Protein AF-A0AAE0XX92-F1 (afdb_monomer_lite)

pLDDT: mean 75.32, std 7.19, range [45.72, 86.56]

Foldseek 3Di:
DDEDEDEDEAEEEDEDDEAEYEYEYEYEEEYEYDYEEYEYEYEYEYEYEYDYEEYEYEYEYEYEYEYDYEEYEYEYEYEYEYEYDYEEYEYEYEYEEEYEYDYEEYEYEYEYEEEYEYDYEEYEYEYEYEYEYEYDYEEYEYEYEYEYEYEYAYEEYEYEYEYAEEYEYNYNYYDYDYDYNYDYYD

Sequence (186 aa):
MSSVRLSLIPYNYILFLMSSVRLSLIPYNYILFLMSSVRLSLIPYDYILFLMSSVRLSLIPYNYILFLMSSVRLSLIPYNYILFLMSSVRLSLIPYNYILFLMSSVRLSLIPYDYILFLMSSVRLSLIPYDYILFLMSSVRLSLIPYNYILFLMSSVRLSLIPYDYILFLMSSVRLSLIPYDYILF

Organism: NCBI:txid231223

Structure (mmCIF, N/CA/C/O backbone):
data_AF-A0AAE0XX92-F1
#
_entry.id   AF-A0AAE0XX92-F1
#
loop_
_atom_site.group_PDB
_atom_site.id
_atom_site.type_symbol
_atom_site.label_atom_id
_atom_site.label_alt_id
_atom_site.label_comp_id
_atom_site.label_asym_id
_atom_site.label_entity_id
_atom_site.label_seq_id
_atom_site.pdbx_PDB_ins_code
_atom_site.Cartn_x
_atom_site.Cartn_y
_atom_site.Cartn_z
_atom_site.occupancy
_atom_site.B_iso_or_equiv
_atom_site.auth_seq_id
_atom_site.auth_comp_id
_atom_site.auth_asym_id
_atom_site.auth_atom_id
_atom_site.pdbx_PDB_model_num
ATOM 1 N N . MET A 1 1 ? 7.811 -19.742 -24.149 1.00 46.19 1 MET A N 1
ATOM 2 C CA . MET A 1 1 ? 7.851 -18.442 -23.441 1.00 46.19 1 MET A CA 1
ATOM 3 C C . MET A 1 1 ? 9.296 -17.982 -23.372 1.00 46.19 1 MET A C 1
ATOM 5 O O . MET A 1 1 ? 10.079 -18.570 -22.638 1.00 46.19 1 MET A O 1
ATOM 9 N N . SER A 1 2 ? 9.666 -16.991 -24.176 1.00 45.72 2 SER A N 1
ATOM 10 C CA . SER A 1 2 ? 10.978 -16.346 -24.114 1.00 45.72 2 SER A CA 1
ATOM 11 C C . SER A 1 2 ? 11.089 -15.572 -22.799 1.00 45.72 2 SER A C 1
ATOM 13 O O . SER A 1 2 ? 10.443 -14.543 -22.617 1.00 45.72 2 SER A O 1
ATOM 15 N N . SER A 1 3 ? 11.866 -16.082 -21.843 1.00 48.53 3 SER A N 1
ATOM 16 C CA . SER A 1 3 ? 12.174 -15.334 -20.628 1.00 48.53 3 SER A CA 1
ATOM 17 C C . SER A 1 3 ? 13.225 -14.284 -20.958 1.00 48.53 3 SER A C 1
ATOM 19 O O . SER A 1 3 ? 14.407 -14.606 -21.070 1.00 48.53 3 SER A O 1
ATOM 21 N N . VAL A 1 4 ? 12.804 -13.035 -21.109 1.00 56.25 4 VAL A N 1
ATOM 22 C CA . VAL A 1 4 ? 13.744 -11.921 -21.218 1.00 56.25 4 VAL A CA 1
ATOM 23 C C . VAL A 1 4 ? 14.257 -11.598 -19.812 1.00 56.25 4 VAL A C 1
ATOM 25 O O . VAL A 1 4 ? 13.458 -11.443 -18.884 1.00 56.25 4 VAL A O 1
ATOM 28 N N . ARG A 1 5 ? 15.583 -11.553 -19.649 1.00 60.94 5 ARG A N 1
ATOM 29 C CA . ARG A 1 5 ? 16.262 -11.019 -18.461 1.00 60.94 5 ARG A CA 1
ATOM 30 C C . ARG A 1 5 ? 16.875 -9.682 -18.850 1.00 60.94 5 ARG A C 1
ATOM 32 O O . ARG A 1 5 ? 17.672 -9.646 -19.780 1.00 60.94 5 ARG A O 1
ATOM 39 N N . LEU A 1 6 ? 16.507 -8.614 -18.151 1.00 64.19 6 LEU A N 1
ATOM 40 C CA . LEU A 1 6 ? 17.106 -7.292 -18.341 1.00 64.19 6 LEU A CA 1
ATOM 41 C C . LEU A 1 6 ? 17.564 -6.723 -16.998 1.00 64.19 6 LEU A C 1
ATOM 43 O O . LEU A 1 6 ? 16.854 -6.838 -15.993 1.00 64.19 6 LEU A O 1
ATOM 47 N N . SER A 1 7 ? 18.725 -6.075 -17.037 1.00 72.56 7 SER A N 1
ATOM 48 C CA . SER A 1 7 ? 19.264 -5.196 -16.002 1.00 72.56 7 SER A CA 1
ATOM 49 C C . SER A 1 7 ? 19.461 -3.810 -16.612 1.00 72.56 7 SER A C 1
ATOM 51 O O . SER A 1 7 ? 20.258 -3.668 -17.538 1.00 72.56 7 SER A O 1
ATOM 53 N N . LEU A 1 8 ? 18.717 -2.807 -16.142 1.00 67.31 8 LEU A N 1
ATOM 54 C CA . LEU A 1 8 ? 18.755 -1.445 -16.692 1.00 67.31 8 LEU A CA 1
ATOM 55 C C . LEU A 1 8 ? 18.781 -0.402 -15.570 1.00 67.31 8 LEU A C 1
ATOM 57 O O . LEU A 1 8 ? 18.153 -0.594 -14.524 1.00 67.31 8 LEU A O 1
ATOM 61 N N . ILE A 1 9 ? 19.429 0.730 -15.861 1.00 69.44 9 ILE A N 1
ATOM 62 C CA . ILE A 1 9 ? 19.364 1.976 -15.085 1.00 69.44 9 ILE A CA 1
ATOM 63 C C . ILE A 1 9 ? 18.754 3.058 -15.989 1.00 69.44 9 ILE A C 1
ATOM 65 O O . ILE A 1 9 ? 19.462 3.726 -16.742 1.00 69.44 9 ILE A O 1
ATOM 69 N N . PRO A 1 10 ? 17.424 3.162 -16.025 1.00 66.75 10 PRO A N 1
ATOM 70 C CA . PRO A 1 10 ? 16.727 4.100 -16.887 1.00 66.75 10 PRO A CA 1
ATOM 71 C C . PRO A 1 10 ? 16.494 5.443 -16.195 1.00 66.75 10 PRO A C 1
ATOM 73 O O . PRO A 1 10 ? 16.099 5.504 -15.031 1.00 66.75 10 PRO A O 1
ATOM 76 N N . TYR A 1 11 ? 16.690 6.524 -16.946 1.00 61.41 11 TYR A N 1
ATOM 77 C CA . TYR A 1 11 ? 16.633 7.875 -16.391 1.00 61.41 11 TYR A CA 1
ATOM 78 C C . TYR A 1 11 ? 15.239 8.508 -16.447 1.00 61.41 11 TYR A C 1
ATOM 80 O O . TYR A 1 11 ? 14.862 9.171 -15.494 1.00 61.41 11 TYR A O 1
ATOM 88 N N . ASN A 1 12 ? 14.447 8.274 -17.502 1.00 75.8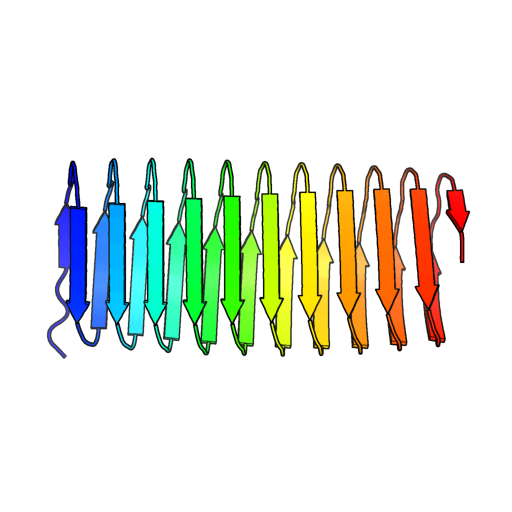1 12 ASN A N 1
ATOM 89 C CA . ASN A 1 12 ? 13.202 9.027 -17.722 1.00 75.81 12 ASN A CA 1
ATOM 90 C C . ASN A 1 12 ? 11.941 8.151 -17.711 1.00 75.81 12 ASN A C 1
ATOM 92 O O . ASN A 1 12 ? 11.374 7.901 -16.656 1.00 75.81 12 ASN A O 1
ATOM 96 N N . TYR A 1 13 ? 11.479 7.693 -18.872 1.00 81.00 13 TYR A N 1
ATOM 97 C CA . TYR A 1 13 ? 10.229 6.944 -18.993 1.00 81.00 13 TYR A CA 1
ATOM 98 C C . TYR A 1 13 ? 10.506 5.572 -19.591 1.00 81.00 13 TYR A C 1
ATOM 100 O O . TYR A 1 13 ? 11.195 5.472 -20.607 1.00 81.00 13 TYR A O 1
ATOM 108 N N . ILE A 1 14 ? 9.940 4.519 -19.001 1.00 80.44 14 ILE A N 1
ATOM 109 C CA . ILE A 1 14 ? 9.884 3.206 -19.648 1.00 80.44 14 ILE A CA 1
ATOM 110 C C . ILE A 1 14 ? 8.468 2.661 -19.649 1.00 80.44 14 ILE A C 1
ATOM 112 O O . ILE A 1 14 ? 7.777 2.663 -18.630 1.00 80.44 14 ILE A O 1
ATOM 116 N N . LEU A 1 15 ? 8.105 2.087 -20.791 1.00 83.88 15 LEU A N 1
ATOM 117 C CA . LEU A 1 15 ? 6.958 1.217 -20.949 1.00 83.88 15 LEU A CA 1
ATOM 118 C C . LEU A 1 15 ? 7.419 -0.221 -21.202 1.00 83.88 15 LEU A C 1
ATOM 120 O O . LEU A 1 15 ? 8.191 -0.479 -22.125 1.00 83.88 15 LEU A O 1
ATOM 124 N N . PHE A 1 16 ? 6.893 -1.167 -20.428 1.00 79.81 16 PHE A N 1
ATOM 125 C CA . PHE A 1 16 ? 7.025 -2.595 -20.706 1.00 79.81 16 PHE A CA 1
ATOM 126 C C . PHE A 1 16 ? 5.671 -3.197 -21.088 1.00 79.81 16 PHE A C 1
ATOM 128 O O . PHE A 1 16 ? 4.724 -3.130 -20.303 1.00 79.81 16 PHE A O 1
ATOM 135 N N . LEU A 1 17 ? 5.616 -3.832 -22.264 1.00 82.06 17 LEU A N 1
ATOM 136 C CA . LEU A 1 17 ? 4.438 -4.533 -22.780 1.00 82.06 17 LEU A CA 1
ATOM 137 C C . LEU A 1 17 ? 4.818 -5.943 -23.252 1.00 82.06 17 LEU A C 1
ATOM 139 O O . LEU A 1 17 ? 5.322 -6.130 -24.354 1.00 82.06 17 LEU A O 1
ATOM 143 N N . MET A 1 18 ? 4.634 -6.937 -22.385 1.00 73.06 18 MET A N 1
ATOM 144 C CA . MET A 1 18 ? 5.059 -8.328 -22.579 1.00 73.06 18 MET A CA 1
ATOM 145 C C . MET A 1 18 ? 4.132 -9.296 -21.836 1.00 73.06 18 MET A C 1
ATOM 147 O O . MET A 1 18 ? 3.522 -8.974 -20.819 1.00 73.06 18 MET A O 1
ATOM 151 N N . SER A 1 19 ? 4.078 -10.548 -22.288 1.00 71.44 19 SER A N 1
ATOM 152 C CA . SER A 1 19 ? 3.289 -11.585 -21.614 1.00 71.44 19 SER A CA 1
ATOM 153 C C . SER A 1 19 ? 3.921 -12.029 -20.288 1.00 71.44 19 SER A C 1
ATOM 155 O O . SER A 1 19 ? 3.219 -12.104 -19.275 1.00 71.44 19 SER A O 1
ATOM 157 N N . SER A 1 20 ? 5.232 -12.292 -20.271 1.00 71.50 20 SER A N 1
ATOM 158 C CA . SER A 1 20 ? 5.962 -12.741 -19.080 1.00 71.50 20 SER A CA 1
ATOM 159 C C . SER A 1 20 ? 7.402 -12.249 -19.031 1.00 71.50 20 SER A C 1
ATOM 161 O O . SER A 1 20 ? 8.097 -12.316 -20.044 1.00 71.50 20 SER A O 1
ATOM 163 N N 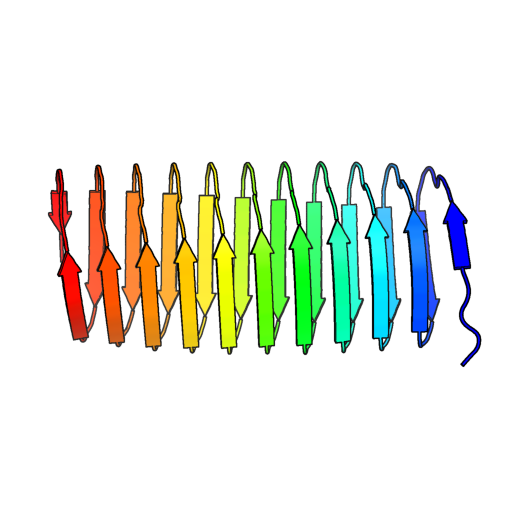. VAL A 1 21 ? 7.884 -11.830 -17.856 1.00 70.12 21 VAL A N 1
ATOM 164 C CA . VAL A 1 21 ? 9.252 -11.305 -17.715 1.00 70.12 21 VAL A CA 1
ATOM 165 C C . VAL A 1 21 ? 9.868 -11.560 -16.334 1.00 70.12 21 VAL A C 1
ATOM 167 O O . VAL A 1 21 ? 9.153 -11.730 -15.338 1.00 70.12 21 VAL A O 1
ATOM 170 N N . ARG A 1 22 ? 11.209 -11.565 -16.284 1.00 77.00 22 ARG A N 1
ATOM 171 C CA . ARG A 1 22 ? 12.004 -11.409 -15.058 1.00 77.00 22 ARG A CA 1
ATOM 172 C C . ARG A 1 22 ? 12.917 -10.191 -15.203 1.00 77.00 22 ARG A C 1
ATOM 174 O O . ARG A 1 22 ? 13.778 -10.202 -16.076 1.00 77.00 22 ARG A O 1
ATOM 181 N N . LEU A 1 23 ? 12.743 -9.169 -14.367 1.00 72.56 23 LEU A N 1
ATOM 182 C CA . LEU A 1 23 ? 13.540 -7.935 -14.449 1.00 72.56 23 LEU A CA 1
ATOM 183 C C . LEU A 1 23 ? 14.141 -7.554 -13.100 1.00 72.56 23 LEU A C 1
ATOM 185 O O . LEU A 1 23 ? 13.520 -7.761 -12.053 1.00 72.56 23 LEU A O 1
ATOM 189 N N . SER A 1 24 ? 15.304 -6.915 -13.179 1.00 79.38 24 SER A N 1
ATOM 190 C CA . SER A 1 24 ? 15.925 -6.144 -12.105 1.00 79.38 24 SER A CA 1
ATOM 191 C C . SER A 1 24 ? 16.208 -4.729 -12.617 1.00 79.38 24 SER A C 1
ATOM 193 O O . SER A 1 24 ? 16.974 -4.592 -13.570 1.00 79.38 24 SER A O 1
ATOM 195 N N . LEU A 1 25 ? 15.591 -3.689 -12.045 1.00 73.19 25 LEU A N 1
ATOM 196 C CA . LEU A 1 25 ? 15.741 -2.303 -12.529 1.00 73.19 25 LEU A CA 1
ATOM 197 C C . LEU A 1 25 ? 15.921 -1.307 -11.380 1.00 73.19 25 LEU A C 1
ATOM 199 O O . LEU A 1 25 ? 15.360 -1.497 -10.298 1.00 73.19 25 LEU A O 1
ATOM 203 N N . ILE A 1 26 ? 16.618 -0.208 -11.676 1.00 73.56 26 ILE A N 1
ATOM 204 C CA . ILE A 1 26 ? 16.740 0.971 -10.806 1.00 73.56 26 ILE A CA 1
ATOM 205 C C . ILE A 1 26 ? 16.318 2.215 -11.605 1.00 73.56 26 ILE A C 1
ATOM 207 O O . ILE A 1 26 ? 17.174 2.875 -12.193 1.00 73.56 26 ILE A O 1
ATOM 211 N N . PRO A 1 27 ? 15.010 2.493 -11.745 1.00 70.06 27 PRO A N 1
ATOM 212 C CA . PRO A 1 27 ? 14.547 3.681 -12.451 1.00 70.06 27 PRO A CA 1
ATOM 213 C C . PRO A 1 27 ? 14.581 4.930 -11.590 1.00 70.06 27 PRO A C 1
ATOM 215 O O . PRO A 1 27 ? 14.208 4.895 -10.418 1.00 70.06 27 PRO A O 1
ATOM 218 N N . TYR A 1 28 ? 14.916 6.045 -12.228 1.00 66.38 28 TYR A N 1
ATOM 219 C CA . TYR A 1 28 ? 14.816 7.350 -11.593 1.00 66.38 28 TYR A CA 1
ATOM 220 C C . TYR A 1 28 ? 13.381 7.887 -11.650 1.00 66.38 28 TYR A C 1
ATOM 222 O O . TYR A 1 28 ? 12.770 8.022 -10.596 1.00 66.38 28 TYR A O 1
ATOM 230 N N . ASN A 1 29 ? 12.783 8.043 -12.839 1.00 79.12 29 ASN A N 1
ATOM 231 C CA . ASN A 1 29 ? 11.514 8.775 -12.928 1.00 79.12 29 ASN A CA 1
ATOM 232 C C . ASN A 1 29 ? 10.273 7.859 -13.042 1.00 79.12 29 ASN A C 1
ATOM 234 O O . ASN A 1 29 ? 9.700 7.450 -12.037 1.00 79.12 29 ASN A O 1
ATOM 238 N N . TYR A 1 30 ? 9.822 7.508 -14.250 1.00 81.44 30 TYR A N 1
ATOM 239 C CA . TYR A 1 30 ? 8.513 6.871 -14.454 1.00 81.44 30 TYR A CA 1
ATOM 240 C C . TYR A 1 30 ? 8.626 5.492 -15.110 1.00 81.44 30 TYR A C 1
ATOM 242 O O . TYR A 1 30 ? 9.221 5.343 -16.182 1.00 81.44 30 TYR A O 1
ATOM 250 N N . ILE A 1 31 ? 7.973 4.483 -14.524 1.00 82.44 31 ILE A N 1
ATOM 251 C CA . ILE A 1 31 ? 7.754 3.191 -15.188 1.00 82.44 31 ILE A CA 1
ATOM 252 C C . ILE A 1 31 ? 6.270 2.831 -15.268 1.00 82.44 31 ILE A C 1
ATOM 254 O O . ILE A 1 31 ? 5.550 2.867 -14.271 1.00 82.44 31 ILE A O 1
ATOM 258 N N . LEU A 1 32 ? 5.859 2.358 -16.448 1.00 85.94 32 LEU A N 1
ATOM 259 C CA . LEU A 1 32 ? 4.604 1.651 -16.674 1.00 85.94 32 LEU A CA 1
ATOM 260 C C . LEU A 1 32 ? 4.845 0.184 -17.068 1.00 85.94 32 LEU A C 1
ATOM 262 O O . LEU A 1 32 ? 5.563 -0.112 -18.026 1.00 85.94 32 LEU A O 1
ATOM 266 N N . PHE A 1 33 ? 4.185 -0.737 -16.366 1.00 83.00 33 PHE A N 1
ATOM 267 C CA . PHE A 1 33 ? 4.118 -2.154 -16.728 1.00 83.00 33 PHE A CA 1
ATOM 268 C C . PHE A 1 33 ? 2.700 -2.568 -17.131 1.00 83.00 33 PHE A C 1
ATOM 270 O O . PHE A 1 33 ? 1.769 -2.422 -16.339 1.00 83.00 33 PHE A O 1
ATOM 277 N N . LEU A 1 34 ? 2.570 -3.159 -18.321 1.00 84.31 34 LEU A N 1
ATOM 278 C CA . LEU A 1 34 ? 1.347 -3.762 -18.860 1.00 84.31 34 LEU A CA 1
ATOM 279 C C . LEU A 1 34 ? 1.609 -5.231 -19.223 1.00 84.31 34 LEU A C 1
ATOM 281 O O . LEU A 1 34 ? 2.068 -5.532 -20.326 1.00 84.31 34 LEU A O 1
ATOM 285 N N . MET A 1 35 ? 1.359 -6.158 -18.292 1.00 76.56 35 MET A N 1
ATOM 286 C CA . MET A 1 35 ? 1.786 -7.560 -18.439 1.00 76.56 35 MET A CA 1
ATOM 287 C C . MET A 1 35 ? 0.781 -8.572 -17.879 1.00 76.56 35 MET A C 1
ATOM 289 O O . MET A 1 35 ? -0.003 -8.287 -16.978 1.00 76.56 35 MET A O 1
ATOM 293 N N . SER A 1 36 ? 0.857 -9.823 -18.345 1.00 73.31 36 SER A N 1
ATOM 294 C CA . SER A 1 36 ? 0.008 -10.897 -17.805 1.00 73.31 36 SER A CA 1
ATOM 295 C C . SER A 1 36 ? 0.581 -11.515 -16.521 1.00 73.31 36 SER A C 1
ATOM 297 O O . SER A 1 36 ? -0.136 -11.614 -15.522 1.00 73.31 36 SER A O 1
ATOM 299 N N . SER A 1 37 ? 1.865 -11.900 -16.512 1.00 71.12 37 SER A N 1
ATOM 300 C CA . SER A 1 37 ? 2.497 -12.627 -15.402 1.00 71.12 37 SER A CA 1
ATOM 301 C C . SER A 1 37 ? 3.945 -12.208 -15.179 1.00 71.12 37 SER A C 1
ATOM 303 O O . SER A 1 37 ? 4.741 -12.188 -16.113 1.00 71.12 37 SER A O 1
ATOM 305 N N . VAL A 1 38 ? 4.325 -11.860 -13.948 1.00 70.44 38 VAL A N 1
ATOM 306 C CA . VAL A 1 38 ? 5.620 -11.192 -13.734 1.00 70.44 38 VAL A CA 1
ATOM 307 C C . VAL A 1 38 ? 6.321 -11.568 -12.428 1.00 70.44 38 VAL A C 1
ATOM 309 O O . VAL A 1 38 ? 5.679 -11.800 -11.400 1.00 70.44 38 VAL A O 1
ATOM 312 N N . ARG A 1 39 ? 7.665 -11.590 -12.483 1.00 76.75 39 ARG A N 1
ATOM 313 C CA . ARG A 1 39 ? 8.560 -11.514 -11.318 1.00 76.75 39 ARG A CA 1
ATOM 314 C C . ARG A 1 39 ? 9.520 -10.329 -11.463 1.00 76.75 39 ARG A C 1
ATOM 316 O O . ARG A 1 39 ? 10.323 -10.345 -12.391 1.00 76.75 39 ARG A O 1
ATOM 323 N N . LEU A 1 40 ? 9.477 -9.344 -10.567 1.00 73.69 40 LEU A N 1
ATOM 324 C CA . LEU A 1 40 ? 10.426 -8.212 -10.581 1.00 73.69 40 LEU A CA 1
ATOM 325 C C . LEU A 1 40 ? 11.050 -7.985 -9.215 1.00 73.69 40 LEU A C 1
ATOM 327 O O . LEU A 1 40 ? 10.400 -8.175 -8.183 1.00 73.69 40 LEU A O 1
ATOM 331 N N . SER A 1 41 ? 12.270 -7.466 -9.269 1.00 79.69 41 SER A N 1
ATOM 332 C CA . SER A 1 41 ? 12.932 -6.747 -8.189 1.00 79.69 41 SER A CA 1
ATOM 333 C C . SER A 1 41 ? 13.227 -5.318 -8.654 1.00 79.69 41 SER A C 1
ATOM 335 O O . SER A 1 41 ? 13.982 -5.160 -9.613 1.00 79.69 41 SER A O 1
ATOM 337 N N . LEU A 1 42 ? 12.646 -4.287 -8.030 1.00 74.56 42 LEU A N 1
ATOM 338 C CA . LEU A 1 42 ? 12.875 -2.887 -8.434 1.00 74.56 42 LEU A CA 1
ATOM 339 C C . LEU A 1 42 ? 13.197 -1.982 -7.244 1.00 74.56 42 LEU A C 1
ATOM 341 O O . LEU A 1 42 ? 12.655 -2.171 -6.154 1.00 74.56 42 LEU A O 1
ATOM 345 N N . ILE A 1 43 ? 13.991 -0.948 -7.513 1.00 74.12 43 ILE A N 1
ATOM 346 C CA . ILE A 1 43 ? 14.233 0.179 -6.604 1.00 74.12 43 ILE A CA 1
ATOM 347 C C . ILE A 1 43 ? 13.912 1.475 -7.363 1.00 74.12 43 ILE A C 1
ATOM 349 O O . ILE A 1 43 ? 14.804 2.034 -7.999 1.00 74.12 43 ILE A O 1
ATOM 353 N N . PRO A 1 44 ? 12.639 1.902 -7.423 1.00 69.81 44 PRO A N 1
ATOM 354 C CA . PRO A 1 44 ? 12.279 3.146 -8.089 1.00 69.81 44 PRO A CA 1
ATOM 355 C C . PRO A 1 44 ? 12.400 4.361 -7.187 1.00 69.81 44 PRO A C 1
ATOM 357 O O . PRO A 1 44 ? 11.990 4.317 -6.026 1.00 69.81 44 PRO A O 1
ATOM 360 N N . TYR A 1 45 ? 12.863 5.464 -7.766 1.00 68.25 45 TYR A N 1
ATOM 361 C CA . TYR A 1 45 ? 12.897 6.741 -7.068 1.00 68.25 45 TYR A CA 1
ATOM 362 C C . TYR A 1 45 ? 11.547 7.468 -7.141 1.00 68.25 45 TYR A C 1
ATOM 364 O O . TYR A 1 45 ? 10.997 7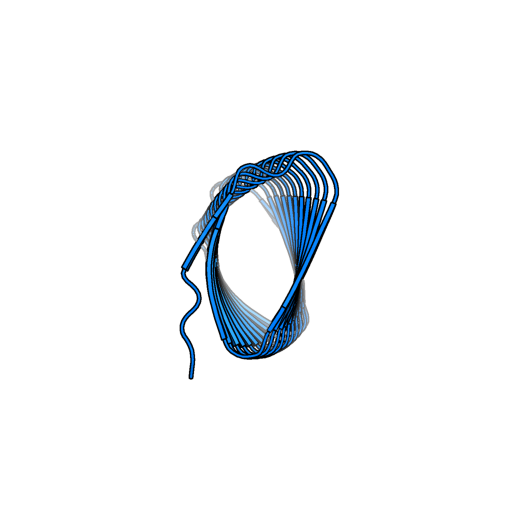.765 -6.083 1.00 68.25 45 TYR A O 1
ATOM 372 N N . ASP A 1 46 ? 10.937 7.631 -8.322 1.00 80.31 46 ASP A N 1
ATOM 373 C CA . ASP A 1 46 ? 9.704 8.428 -8.433 1.00 80.31 46 ASP A CA 1
ATOM 374 C C . ASP A 1 46 ? 8.401 7.623 -8.561 1.00 80.31 46 ASP A C 1
ATOM 376 O O . ASP A 1 46 ? 7.772 7.287 -7.558 1.00 80.31 46 ASP A O 1
ATOM 380 N N . TYR A 1 47 ? 7.941 7.326 -9.775 1.00 82.06 47 TYR A N 1
ATOM 381 C CA . TYR A 1 47 ? 6.587 6.820 -10.010 1.00 82.06 47 TYR A CA 1
ATOM 382 C C . TYR A 1 47 ? 6.603 5.459 -10.701 1.00 82.06 47 TYR A C 1
ATOM 384 O O . TYR A 1 47 ? 7.190 5.285 -11.772 1.00 82.06 47 TYR A O 1
ATOM 392 N N . ILE A 1 48 ? 5.866 4.497 -10.140 1.00 82.81 48 ILE A N 1
ATOM 393 C CA . IL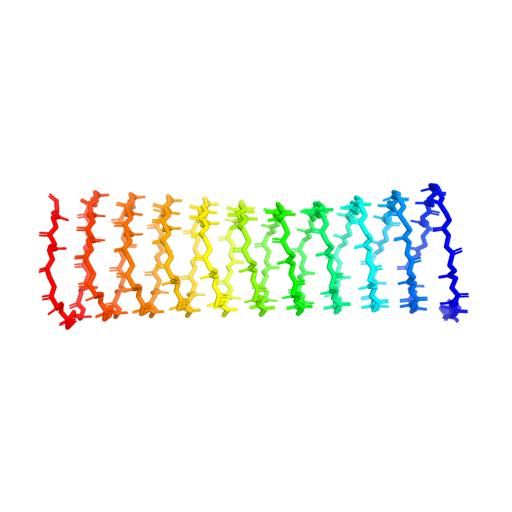E A 1 48 ? 5.537 3.258 -10.847 1.00 82.81 48 ILE A CA 1
ATOM 394 C C . ILE A 1 48 ? 4.029 3.046 -10.936 1.00 82.81 48 ILE A C 1
ATOM 396 O O . ILE A 1 48 ? 3.317 3.075 -9.933 1.00 82.81 48 ILE A O 1
ATOM 400 N N . LEU A 1 49 ? 3.576 2.699 -12.139 1.00 86.31 49 LEU A N 1
ATOM 401 C CA . LEU A 1 49 ? 2.265 2.122 -12.387 1.00 86.31 49 LEU A CA 1
ATOM 402 C C . LEU A 1 49 ? 2.394 0.675 -12.871 1.00 86.31 49 LEU A C 1
ATOM 404 O O . LEU A 1 49 ? 3.092 0.373 -13.843 1.00 86.31 49 LEU A O 1
ATOM 408 N N . PHE A 1 50 ? 1.657 -0.223 -12.224 1.00 84.19 50 PHE A N 1
ATOM 409 C CA . PHE A 1 50 ? 1.488 -1.588 -12.693 1.00 84.19 50 PHE A CA 1
ATOM 410 C C . PHE A 1 50 ? 0.026 -1.894 -13.037 1.00 84.19 50 PHE A C 1
ATOM 412 O O . PHE A 1 50 ? -0.858 -1.741 -12.193 1.00 84.19 50 PHE A O 1
ATOM 419 N N . LEU A 1 51 ? -0.191 -2.450 -14.229 1.00 85.50 51 LEU A N 1
ATOM 420 C CA . LEU A 1 51 ? -1.470 -2.950 -14.742 1.00 85.50 51 LEU A CA 1
ATOM 421 C C . LEU A 1 51 ? -1.313 -4.416 -15.171 1.00 85.50 51 LEU A C 1
ATOM 423 O O . LEU A 1 51 ? -0.812 -4.697 -16.262 1.00 85.50 51 LEU A O 1
ATOM 427 N N . MET A 1 52 ? -1.678 -5.370 -14.303 1.00 77.50 52 MET A N 1
ATOM 428 C CA . MET A 1 52 ? -1.354 -6.790 -14.537 1.00 77.50 52 MET A CA 1
ATOM 429 C C . MET A 1 52 ? -2.400 -7.775 -14.006 1.00 77.50 52 MET A C 1
ATOM 431 O O . MET A 1 52 ? -3.191 -7.489 -13.110 1.00 77.50 52 MET A O 1
ATOM 435 N N . SER A 1 53 ? -2.361 -9.008 -14.517 1.00 73.69 53 SER A N 1
ATOM 436 C CA . SER A 1 53 ? -3.258 -10.065 -14.030 1.00 73.69 53 SER A CA 1
ATOM 437 C C . SER A 1 53 ? -2.693 -10.813 -12.812 1.00 73.69 53 SER A C 1
ATOM 439 O O . SER A 1 53 ? -3.388 -10.932 -11.800 1.00 73.69 53 SER A O 1
ATOM 441 N N . SER A 1 54 ? -1.437 -11.279 -12.868 1.00 71.81 54 SER A N 1
ATOM 442 C CA . SER A 1 54 ? -0.823 -12.122 -11.833 1.00 71.81 54 SER A CA 1
ATOM 443 C C . SER A 1 54 ? 0.631 -11.746 -11.561 1.00 71.81 54 SER A C 1
ATOM 445 O O . SER A 1 54 ? 1.435 -11.574 -12.477 1.00 71.81 54 SER A O 1
ATOM 447 N N . VAL A 1 55 ? 0.999 -11.582 -10.290 1.00 68.56 55 VAL A N 1
ATOM 448 C CA . VAL A 1 55 ? 2.265 -10.910 -9.969 1.00 68.56 55 VAL A CA 1
ATOM 449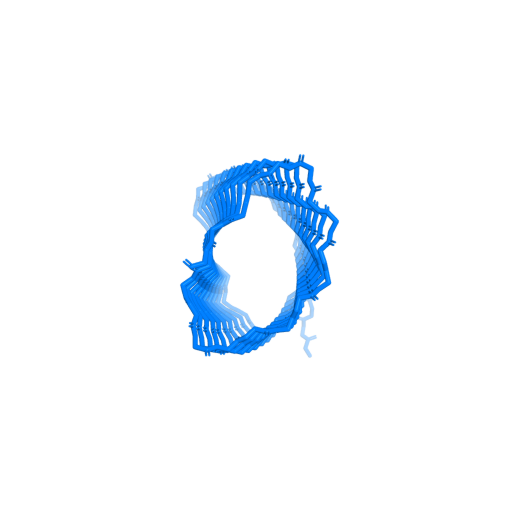 C C . VAL A 1 55 ? 2.953 -11.467 -8.721 1.00 68.56 55 VAL A C 1
ATOM 451 O O . VAL A 1 55 ? 2.307 -11.770 -7.712 1.00 68.56 55 VAL A O 1
ATOM 454 N N . ARG A 1 56 ? 4.292 -11.556 -8.785 1.00 76.12 56 ARG A N 1
ATOM 455 C CA . ARG A 1 56 ? 5.187 -11.618 -7.619 1.00 76.12 56 ARG A CA 1
ATOM 456 C C . ARG A 1 56 ? 6.209 -10.481 -7.686 1.00 76.12 56 ARG A C 1
ATOM 458 O O . ARG A 1 56 ? 6.978 -10.444 -8.640 1.00 76.12 56 ARG A O 1
ATOM 465 N N . LEU A 1 57 ? 6.252 -9.588 -6.699 1.00 74.06 57 LEU A N 1
ATOM 466 C CA . LEU A 1 57 ? 7.237 -8.491 -6.682 1.00 74.06 57 LEU A CA 1
ATOM 467 C C . LEU A 1 57 ? 7.921 -8.356 -5.336 1.00 74.06 57 LEU A C 1
ATOM 469 O O . LEU A 1 57 ? 7.296 -8.552 -4.292 1.00 74.06 57 LEU A O 1
ATOM 473 N N . SER A 1 58 ? 9.171 -7.918 -5.413 1.00 80.62 58 SER A N 1
ATOM 474 C CA . SER A 1 58 ? 9.918 -7.306 -4.323 1.00 80.62 58 SER A CA 1
ATOM 475 C C . SER A 1 58 ? 10.298 -5.880 -4.730 1.00 80.62 58 SER A C 1
ATOM 477 O O . SER A 1 58 ? 11.063 -5.729 -5.683 1.00 80.62 58 SER A O 1
ATOM 479 N N . LEU A 1 59 ? 9.773 -4.846 -4.065 1.00 75.12 59 LEU A N 1
ATOM 480 C CA . LEU A 1 59 ? 10.094 -3.449 -4.407 1.00 75.12 59 LEU A CA 1
ATOM 481 C C . LEU A 1 59 ? 10.514 -2.636 -3.183 1.00 75.12 59 LEU A C 1
ATOM 483 O O . LEU A 1 59 ? 9.977 -2.833 -2.092 1.00 75.12 59 LEU A O 1
ATOM 487 N N . ILE A 1 60 ? 11.394 -1.666 -3.415 1.00 74.62 60 ILE A N 1
ATOM 488 C CA . ILE A 1 60 ? 11.758 -0.621 -2.453 1.00 74.62 60 ILE A CA 1
ATOM 489 C C . ILE A 1 60 ? 11.539 0.739 -3.132 1.00 74.62 60 ILE A C 1
ATOM 491 O O . ILE A 1 60 ? 12.473 1.271 -3.729 1.00 74.62 60 ILE A O 1
ATOM 495 N N . PRO A 1 61 ? 10.298 1.254 -3.180 1.00 69.81 61 PRO A N 1
ATOM 496 C CA . PRO A 1 61 ? 10.027 2.543 -3.801 1.00 69.81 61 PRO A CA 1
ATOM 497 C C . PRO A 1 61 ? 10.225 3.715 -2.856 1.00 69.81 61 PRO A C 1
ATOM 499 O O . PRO A 1 61 ? 9.791 3.667 -1.706 1.00 69.81 61 PRO A O 1
ATOM 502 N N . TYR A 1 62 ? 10.777 4.801 -3.385 1.00 68.19 62 TYR A N 1
ATOM 503 C CA . TYR A 1 62 ? 10.925 6.035 -2.626 1.00 68.19 62 TYR A CA 1
ATOM 504 C C . TYR A 1 62 ? 9.660 6.901 -2.664 1.00 68.19 62 TYR A C 1
ATOM 506 O O . TYR A 1 62 ? 9.190 7.297 -1.603 1.00 68.19 62 TYR A O 1
ATOM 514 N N . ASN A 1 63 ? 9.032 7.116 -3.827 1.00 79.69 63 ASN A N 1
ATOM 515 C CA . ASN A 1 63 ? 7.898 8.043 -3.922 1.00 79.69 63 ASN A CA 1
ATOM 516 C C . ASN A 1 63 ? 6.523 7.368 -4.088 1.00 79.69 63 ASN A C 1
ATOM 518 O O . ASN A 1 63 ? 5.861 7.079 -3.093 1.00 79.69 63 ASN A O 1
ATOM 522 N N . TYR A 1 64 ? 6.050 7.126 -5.309 1.00 81.75 64 TYR A N 1
ATOM 523 C CA . TYR A 1 64 ? 4.660 6.729 -5.553 1.00 81.75 64 TYR A CA 1
ATOM 524 C C . TYR A 1 64 ? 4.567 5.393 -6.286 1.00 81.75 64 TYR A C 1
ATOM 526 O O . TYR A 1 64 ? 5.166 5.199 -7.347 1.00 81.75 64 TYR A O 1
ATOM 534 N N . ILE A 1 65 ? 3.734 4.485 -5.772 1.00 82.62 65 ILE A N 1
ATOM 535 C CA . ILE A 1 65 ? 3.306 3.307 -6.530 1.00 82.62 65 ILE A CA 1
ATOM 536 C C . ILE A 1 65 ? 1.787 3.215 -6.622 1.00 82.62 65 ILE A C 1
ATOM 538 O O . ILE A 1 65 ? 1.077 3.274 -5.619 1.00 82.62 65 ILE A O 1
ATOM 542 N N . LEU A 1 66 ? 1.309 2.938 -7.835 1.00 86.56 66 LEU A N 1
ATOM 543 C CA . LEU A 1 66 ? -0.047 2.487 -8.102 1.00 86.56 66 LEU A CA 1
ATOM 544 C C . LEU A 1 66 ? -0.053 1.050 -8.641 1.00 86.56 66 LEU A C 1
ATOM 546 O O . LEU A 1 66 ? 0.610 0.725 -9.630 1.00 86.56 66 LEU A O 1
ATOM 550 N N . PHE A 1 67 ? -0.858 0.194 -8.015 1.00 84.38 67 PHE A N 1
ATOM 551 C CA . PHE A 1 67 ? -1.153 -1.144 -8.512 1.00 84.38 67 PHE A CA 1
ATOM 552 C C . PHE A 1 67 ? -2.626 -1.298 -8.885 1.00 84.38 67 PHE A C 1
ATOM 554 O O . PHE A 1 67 ? -3.507 -1.056 -8.061 1.00 84.38 67 PHE A O 1
ATOM 561 N N . LEU A 1 68 ? -2.865 -1.801 -10.094 1.00 85.88 68 LEU A N 1
ATOM 562 C CA . LEU A 1 68 ? -4.172 -2.192 -10.617 1.00 85.88 68 LEU A CA 1
ATOM 563 C C . LEU A 1 68 ? -4.114 -3.662 -11.058 1.00 85.88 68 LEU A C 1
ATOM 565 O O . LEU A 1 68 ? -3.543 -3.968 -12.109 1.00 85.88 68 LEU A O 1
ATOM 569 N N . MET A 1 69 ? -4.631 -4.587 -10.234 1.00 78.75 69 MET A N 1
ATOM 570 C CA . MET A 1 69 ? -4.399 -6.033 -10.427 1.00 78.75 69 MET A CA 1
ATOM 571 C C . MET A 1 69 ? -5.562 -6.949 -10.078 1.00 78.75 69 MET A C 1
ATOM 573 O O . MET A 1 69 ? -6.370 -6.674 -9.198 1.00 78.75 69 MET A O 1
ATOM 577 N N . SER A 1 70 ? -5.552 -8.153 -10.658 1.00 74.06 70 SER A N 1
ATOM 578 C CA . SER A 1 70 ? -6.469 -9.216 -10.229 1.00 74.06 70 SER A CA 1
ATOM 579 C C . SER A 1 70 ? -5.932 -10.035 -9.041 1.00 74.06 70 SER A C 1
ATOM 581 O O . SER A 1 70 ? -6.621 -10.140 -8.024 1.00 74.06 70 SER A O 1
ATOM 583 N N . SER A 1 71 ? -4.707 -10.580 -9.119 1.00 72.38 71 SER A N 1
ATOM 584 C CA . SER A 1 71 ? -4.170 -11.523 -8.123 1.00 72.38 71 SER A CA 1
ATOM 585 C C . SER A 1 71 ? -2.681 -11.325 -7.848 1.00 72.38 71 SER A C 1
ATOM 587 O O . SER A 1 71 ? -1.856 -11.310 -8.764 1.00 72.38 71 SER A O 1
ATOM 589 N N . VAL A 1 72 ? -2.301 -11.165 -6.577 1.00 68.19 72 VAL A N 1
ATOM 590 C CA . VAL A 1 72 ? -0.940 -10.701 -6.269 1.00 68.19 72 VAL A CA 1
ATOM 591 C C . VAL A 1 72 ? -0.335 -11.304 -4.999 1.00 68.19 72 VAL A C 1
ATOM 593 O O . VAL A 1 72 ? -1.017 -11.519 -3.993 1.00 68.19 72 VAL A O 1
ATOM 596 N N . ARG A 1 73 ? 0.989 -11.529 -5.049 1.00 76.88 73 ARG A N 1
ATOM 597 C CA . ARG A 1 73 ? 1.867 -11.632 -3.874 1.00 76.88 73 ARG A CA 1
ATOM 598 C C . ARG A 1 73 ? 2.955 -10.553 -3.918 1.00 76.88 73 ARG A C 1
ATOM 600 O O . ARG A 1 73 ? 3.760 -10.583 -4.844 1.00 76.88 73 ARG A O 1
ATOM 607 N N . LEU A 1 74 ? 3.022 -9.648 -2.941 1.00 74.62 74 LEU A N 1
ATOM 608 C CA . LEU A 1 74 ? 4.104 -8.646 -2.868 1.00 74.62 74 LEU A CA 1
ATOM 609 C C . LEU A 1 74 ? 4.805 -8.659 -1.521 1.00 74.62 74 LEU A C 1
ATOM 611 O O . LEU A 1 74 ? 4.171 -8.864 -0.485 1.00 74.62 74 LEU A O 1
ATOM 615 N N . SER A 1 75 ? 6.086 -8.319 -1.579 1.00 80.25 75 SER A N 1
ATOM 616 C CA . SER A 1 75 ? 6.869 -7.799 -0.467 1.00 80.25 75 SER A CA 1
ATOM 617 C C . SER A 1 75 ? 7.349 -6.392 -0.826 1.00 80.25 75 SER A C 1
ATOM 619 O O . SER A 1 75 ? 8.107 -6.261 -1.789 1.00 80.25 75 SER A O 1
ATOM 621 N N . LEU A 1 76 ? 6.918 -5.350 -0.111 1.00 75.38 76 LEU A N 1
ATOM 622 C CA . LEU A 1 76 ? 7.348 -3.971 -0.396 1.00 75.38 76 LEU A CA 1
ATOM 623 C C . LEU A 1 76 ? 7.837 -3.253 0.861 1.00 75.38 76 LEU A C 1
ATOM 625 O O . LEU A 1 76 ? 7.285 -3.452 1.944 1.00 75.38 76 LEU A O 1
ATOM 629 N N . ILE A 1 77 ? 8.806 -2.363 0.670 1.00 73.88 77 ILE A N 1
ATOM 630 C CA . ILE A 1 77 ? 9.260 -1.393 1.672 1.00 73.88 77 ILE A CA 1
ATOM 631 C C . ILE A 1 77 ? 9.137 0.003 1.050 1.00 73.88 77 ILE A C 1
ATOM 633 O O . ILE A 1 77 ? 10.103 0.490 0.462 1.00 73.88 77 ILE A O 1
ATOM 637 N N . PRO A 1 78 ? 7.933 0.596 1.027 1.00 69.06 78 PRO A N 1
ATOM 638 C CA . PRO A 1 78 ? 7.741 1.916 0.450 1.00 69.06 78 PRO A CA 1
ATOM 639 C C . PRO A 1 78 ? 8.012 3.034 1.440 1.00 69.06 78 PRO A C 1
ATOM 641 O O . PRO A 1 78 ? 7.591 2.958 2.592 1.00 69.06 78 PRO A O 1
ATOM 644 N N . TYR A 1 79 ? 8.628 4.105 0.954 1.00 66.31 79 TYR A N 1
ATOM 645 C CA . TYR A 1 79 ? 8.860 5.288 1.769 1.00 66.31 79 TYR A CA 1
ATOM 646 C C . TYR A 1 79 ? 7.649 6.230 1.777 1.00 66.31 79 TYR A C 1
ATOM 648 O O . TYR A 1 79 ? 7.178 6.562 2.855 1.00 66.31 79 TYR A O 1
ATOM 656 N N . ASN A 1 80 ? 7.056 6.577 0.628 1.00 78.69 80 ASN A N 1
ATOM 657 C CA . ASN A 1 80 ? 6.002 7.602 0.617 1.00 78.69 80 ASN A CA 1
ATOM 658 C C . ASN A 1 80 ? 4.576 7.060 0.410 1.00 78.69 80 ASN A C 1
ATOM 660 O O . ASN A 1 80 ? 3.874 6.807 1.385 1.00 78.69 80 ASN A O 1
ATOM 664 N N . TYR A 1 81 ? 4.104 6.901 -0.826 1.00 81.31 81 TYR A N 1
ATOM 665 C CA . TYR A 1 81 ? 2.687 6.640 -1.100 1.00 81.31 81 TYR A CA 1
ATOM 666 C C . TYR A 1 81 ? 2.484 5.349 -1.884 1.00 81.31 81 TYR A C 1
ATOM 668 O O . TYR A 1 81 ? 3.075 5.146 -2.950 1.00 81.31 81 TYR A O 1
ATOM 676 N N . ILE A 1 82 ? 1.567 4.503 -1.410 1.00 82.00 82 ILE A N 1
ATOM 677 C CA . ILE A 1 82 ? 1.037 3.402 -2.214 1.00 82.00 82 ILE A CA 1
ATOM 678 C C . ILE A 1 82 ? -0.482 3.458 -2.315 1.00 82.00 82 ILE A C 1
ATOM 680 O O . ILE A 1 82 ? -1.193 3.551 -1.316 1.00 82.00 82 ILE A O 1
ATOM 684 N N . LEU A 1 83 ? -0.974 3.267 -3.538 1.00 86.25 83 LEU A N 1
ATOM 685 C CA . LEU A 1 83 ? -2.360 2.930 -3.813 1.00 86.25 83 LEU A CA 1
ATOM 686 C C . LEU A 1 83 ? -2.469 1.526 -4.415 1.00 86.25 83 LEU A C 1
ATOM 688 O O . LEU A 1 83 ? -1.809 1.183 -5.400 1.00 86.25 83 LEU A O 1
ATOM 692 N N . PHE A 1 84 ? -3.360 0.725 -3.842 1.00 84.19 84 PHE A N 1
ATOM 693 C CA . PHE A 1 84 ? -3.729 -0.574 -4.374 1.00 84.19 84 PHE A CA 1
ATOM 694 C C . PHE A 1 84 ? -5.211 -0.657 -4.736 1.00 84.19 84 PHE A C 1
ATOM 696 O O . PHE A 1 84 ? -6.072 -0.441 -3.886 1.00 84.19 84 PHE A O 1
ATOM 703 N N . LEU A 1 85 ? -5.484 -1.088 -5.966 1.00 85.88 85 LEU A N 1
ATOM 704 C CA . LEU A 1 85 ? -6.813 -1.350 -6.515 1.00 85.88 85 LEU A CA 1
ATOM 705 C C . LEU A 1 85 ? -6.865 -2.787 -7.053 1.00 85.88 85 LEU A C 1
ATOM 707 O O . LEU A 1 85 ? -6.406 -3.056 -8.167 1.00 85.88 85 LEU A O 1
ATOM 711 N N . MET A 1 86 ? -7.360 -3.742 -6.255 1.00 78.75 86 MET A N 1
ATOM 712 C CA . MET A 1 86 ? -7.234 -5.170 -6.595 1.00 78.75 86 MET A CA 1
ATOM 713 C C . MET A 1 86 ? -8.375 -6.066 -6.100 1.00 78.75 86 MET A C 1
ATOM 715 O O . MET A 1 86 ? -9.090 -5.756 -5.154 1.00 78.75 86 MET A O 1
ATOM 719 N N . SER A 1 87 ? -8.499 -7.257 -6.696 1.00 74.31 87 SER A N 1
ATOM 720 C CA . SER A 1 87 ? -9.517 -8.238 -6.277 1.00 74.31 87 SER A CA 1
ATOM 721 C C . SER A 1 87 ? -9.039 -9.210 -5.182 1.00 74.31 87 SER A C 1
ATOM 723 O O . SER A 1 87 ? -9.740 -9.450 -4.198 1.00 74.31 87 SER A O 1
ATOM 725 N N . SER A 1 88 ? -7.832 -9.776 -5.305 1.00 72.25 88 SER A N 1
ATOM 726 C CA . SER A 1 88 ? -7.336 -10.798 -4.374 1.00 72.25 88 SER A CA 1
ATOM 727 C C . SER A 1 88 ? -5.847 -10.655 -4.090 1.00 72.25 88 SER A C 1
ATOM 729 O O . SER A 1 88 ? -5.017 -10.615 -5.003 1.00 72.25 88 SER A O 1
ATOM 731 N N . VAL A 1 89 ? -5.479 -10.565 -2.809 1.00 67.94 89 VAL A N 1
ATOM 732 C CA . VAL A 1 89 ? -4.103 -10.189 -2.460 1.00 67.94 89 VAL A CA 1
ATOM 733 C C . VAL A 1 89 ? -3.557 -10.913 -1.233 1.00 67.94 89 VAL A C 1
ATOM 735 O O . VAL A 1 89 ? -4.258 -11.130 -0.239 1.00 67.94 89 VAL A O 1
ATOM 738 N N . ARG A 1 90 ? -2.263 -11.254 -1.305 1.00 76.75 90 ARG A N 1
ATOM 739 C CA . ARG A 1 90 ? -1.398 -11.495 -0.144 1.00 76.75 90 ARG A CA 1
ATOM 740 C C . ARG A 1 90 ? -0.241 -10.495 -0.141 1.00 76.75 90 ARG A C 1
ATOM 742 O O . ARG A 1 90 ? 0.564 -10.539 -1.068 1.00 76.75 90 ARG A O 1
ATOM 749 N N . LEU A 1 91 ? -0.127 -9.638 0.871 1.00 74.44 91 LEU A N 1
ATOM 750 C CA . LEU A 1 91 ? 1.010 -8.710 0.980 1.00 74.44 91 LEU A CA 1
ATOM 751 C C . LEU A 1 91 ? 1.715 -8.832 2.319 1.00 74.44 91 LEU A C 1
ATOM 753 O O . LEU A 1 91 ? 1.073 -9.026 3.352 1.00 74.44 91 LEU A O 1
ATOM 757 N N . SER A 1 92 ? 3.021 -8.607 2.262 1.00 80.00 92 SER A N 1
ATOM 758 C CA . SER A 1 92 ? 3.848 -8.195 3.388 1.00 80.00 92 SER A CA 1
ATOM 759 C C . SER A 1 92 ? 4.412 -6.806 3.090 1.00 80.00 92 SER A C 1
ATOM 761 O O . SER A 1 92 ? 5.117 -6.656 2.089 1.00 80.00 92 SER A O 1
ATOM 763 N N . LEU A 1 93 ? 4.098 -5.797 3.904 1.00 74.88 93 LEU A N 1
ATOM 764 C CA . LEU A 1 93 ? 4.566 -4.425 3.668 1.00 74.88 93 LEU A CA 1
ATOM 765 C C . LEU A 1 93 ? 5.132 -3.799 4.939 1.00 74.88 93 LEU A C 1
ATOM 767 O O . LEU A 1 93 ? 4.586 -4.001 6.023 1.00 74.88 93 LEU A O 1
ATOM 771 N N . ILE A 1 94 ? 6.171 -2.989 4.765 1.00 73.81 94 ILE A N 1
ATOM 772 C CA . ILE A 1 94 ? 6.713 -2.101 5.798 1.00 73.81 94 ILE A CA 1
ATOM 773 C C . ILE A 1 94 ? 6.693 -0.682 5.224 1.00 73.81 94 ILE A C 1
ATOM 775 O O . ILE A 1 94 ? 7.694 -0.244 4.658 1.00 73.81 94 ILE A O 1
ATOM 779 N N . PRO A 1 95 ? 5.525 -0.022 5.202 1.00 69.19 95 PRO A N 1
ATOM 780 C CA . PRO A 1 95 ? 5.413 1.326 4.677 1.00 69.19 95 PRO A CA 1
ATOM 781 C C . PRO A 1 95 ? 5.781 2.369 5.717 1.00 69.19 95 PRO A C 1
ATOM 783 O O . PRO A 1 95 ? 5.409 2.237 6.881 1.00 69.19 95 PRO A O 1
ATOM 786 N N . TYR A 1 96 ? 6.446 3.427 5.271 1.00 66.06 96 TYR A N 1
ATOM 787 C CA . TYR A 1 96 ? 6.723 4.565 6.132 1.00 66.06 96 TYR A CA 1
ATOM 788 C C . TYR A 1 96 ? 5.518 5.512 6.179 1.00 66.06 96 TYR A C 1
ATOM 790 O O . TYR A 1 96 ? 4.922 5.616 7.242 1.00 66.06 96 TYR A O 1
ATOM 798 N N . ASN A 1 97 ? 5.032 6.045 5.051 1.00 78.50 97 ASN A N 1
ATOM 799 C CA . ASN A 1 97 ? 4.021 7.110 5.142 1.00 78.50 97 ASN A CA 1
ATOM 800 C C . ASN A 1 97 ? 2.572 6.648 4.889 1.00 78.50 97 ASN A C 1
ATOM 802 O O . ASN A 1 97 ? 1.855 6.273 5.811 1.00 78.50 97 ASN A O 1
ATOM 806 N N . TYR A 1 98 ? 2.093 6.670 3.642 1.00 81.31 98 TYR A N 1
ATOM 807 C CA . TYR A 1 98 ? 0.664 6.531 3.341 1.00 81.31 98 TYR A CA 1
ATOM 808 C C . TYR A 1 98 ? 0.366 5.290 2.505 1.00 81.31 98 TYR A C 1
ATOM 810 O O . TYR A 1 98 ? 0.932 5.095 1.422 1.00 81.31 98 TYR A O 1
ATOM 818 N N . ILE A 1 99 ? -0.612 4.493 2.944 1.00 81.94 99 ILE A N 1
ATOM 819 C CA . ILE A 1 99 ? -1.227 3.478 2.085 1.00 81.94 99 ILE A CA 1
ATOM 820 C C . ILE A 1 99 ? -2.741 3.622 2.009 1.00 81.94 99 ILE A C 1
ATOM 822 O O . ILE A 1 99 ? -3.438 3.677 3.020 1.00 81.94 99 ILE A O 1
ATOM 826 N N . LEU A 1 100 ? -3.251 3.530 0.781 1.00 86.19 100 LEU A N 1
ATOM 827 C CA . LEU A 1 100 ? -4.654 3.285 0.494 1.00 86.19 100 LEU A CA 1
ATOM 828 C C . LEU A 1 100 ? -4.855 1.909 -0.154 1.00 86.19 100 LEU A C 1
ATOM 830 O O . LEU A 1 100 ? -4.248 1.576 -1.177 1.00 86.19 100 LEU A O 1
ATOM 834 N N . PHE A 1 101 ? -5.761 1.123 0.421 1.00 83.81 101 PHE A N 1
ATOM 835 C CA . PHE A 1 101 ? -6.233 -0.131 -0.152 1.00 83.81 101 PHE A CA 1
ATOM 836 C C . PHE A 1 101 ? -7.713 -0.058 -0.526 1.00 83.81 101 PHE A C 1
ATOM 838 O O . PHE A 1 101 ? -8.557 0.227 0.322 1.00 83.81 101 PHE A O 1
ATOM 845 N N . LEU A 1 102 ? -8.015 -0.414 -1.773 1.00 85.75 102 LEU A N 1
ATOM 846 C CA . LEU A 1 102 ? -9.359 -0.560 -2.328 1.00 85.75 102 LEU A CA 1
ATOM 847 C C . LEU A 1 102 ? -9.512 -1.974 -2.908 1.00 85.75 102 LEU A C 1
ATOM 849 O O . LEU A 1 102 ? -9.028 -2.250 -4.010 1.00 85.75 102 LEU A O 1
ATOM 853 N N . MET A 1 103 ? -10.121 -2.899 -2.154 1.00 78.69 103 MET A N 1
ATOM 854 C CA . MET A 1 103 ? -10.098 -4.332 -2.501 1.00 78.69 103 MET A CA 1
ATOM 855 C C . MET A 1 103 ? -11.344 -5.126 -2.124 1.00 78.69 103 MET A C 1
ATOM 857 O O . MET A 1 103 ? -12.052 -4.802 -1.178 1.00 78.69 103 MET A O 1
ATOM 861 N N . SER A 1 104 ? -11.546 -6.281 -2.766 1.00 75.31 104 SER A N 1
ATOM 862 C CA . SER A 1 104 ? -12.610 -7.211 -2.358 1.00 75.31 104 SER A CA 1
ATOM 863 C C . SER A 1 104 ? -12.164 -8.250 -1.313 1.00 75.31 104 SER A C 1
ATOM 865 O O . SER A 1 104 ? -12.851 -8.446 -0.301 1.00 75.31 104 SER A O 1
ATOM 867 N N . SER A 1 105 ? -11.015 -8.912 -1.508 1.00 72.25 105 SER A N 1
ATOM 868 C CA . SER A 1 105 ? -10.560 -10.003 -0.628 1.00 72.25 105 SER A CA 1
ATOM 869 C C . SER A 1 105 ? -9.060 -9.976 -0.340 1.00 72.25 105 SER A C 1
ATOM 871 O O . SER A 1 105 ? -8.230 -9.980 -1.251 1.00 72.25 105 SER A O 1
ATOM 873 N N . VAL A 1 106 ? -8.675 -9.965 0.942 1.00 68.50 106 VAL A N 1
ATOM 874 C CA . VAL A 1 106 ? -7.261 -9.757 1.291 1.00 68.50 106 VAL A CA 1
ATOM 875 C C . VAL A 1 106 ? -6.780 -10.551 2.508 1.00 68.50 106 VAL A C 1
ATOM 877 O O . VAL A 1 106 ? -7.500 -10.741 3.492 1.00 68.50 106 VAL A O 1
ATOM 880 N N . ARG A 1 107 ? -5.508 -10.975 2.437 1.00 76.94 107 ARG A N 1
ATOM 881 C CA . ARG A 1 107 ? -4.664 -11.305 3.594 1.00 76.94 107 ARG A CA 1
ATOM 882 C C . ARG A 1 107 ? -3.440 -10.383 3.642 1.00 76.94 107 ARG A C 1
ATOM 884 O O . ARG A 1 107 ? -2.625 -10.462 2.726 1.00 76.94 107 ARG A O 1
ATOM 891 N N . LEU A 1 108 ? -3.277 -9.563 4.681 1.00 74.31 108 LEU A N 1
ATOM 892 C CA . LEU A 1 108 ? -2.066 -8.737 4.846 1.00 74.31 108 LEU A CA 1
ATOM 893 C C . LEU A 1 108 ? -1.363 -8.999 6.166 1.00 74.31 108 LEU A C 1
ATOM 895 O O . LEU A 1 108 ? -2.008 -9.226 7.190 1.00 74.31 108 LEU A O 1
ATOM 899 N N . SER A 1 109 ? -0.048 -8.838 6.112 1.00 79.44 109 SER A N 1
ATOM 900 C CA . SER A 1 109 ? 0.798 -8.511 7.251 1.00 79.44 109 SER A CA 1
ATOM 901 C C . SER A 1 109 ? 1.454 -7.153 6.992 1.00 79.44 109 SER A C 1
ATOM 903 O O . SER A 1 109 ? 2.214 -7.044 6.027 1.00 79.44 109 SER A O 1
ATOM 905 N N . LEU A 1 110 ? 1.165 -6.130 7.799 1.00 75.12 110 LEU A N 1
ATOM 906 C CA . LEU A 1 110 ? 1.786 -4.805 7.642 1.00 75.12 110 LEU A CA 1
ATOM 907 C C . LEU A 1 110 ? 2.394 -4.307 8.952 1.00 75.12 110 LEU A C 1
ATOM 909 O O . LEU A 1 110 ? 1.840 -4.547 10.024 1.00 75.12 110 LEU A O 1
ATOM 913 N N . ILE A 1 111 ? 3.480 -3.552 8.828 1.00 73.56 111 ILE A N 1
ATOM 914 C CA . ILE A 1 111 ? 4.069 -2.753 9.907 1.00 73.56 111 ILE A CA 1
ATOM 915 C C . ILE A 1 111 ? 4.163 -1.311 9.397 1.00 73.56 111 ILE A C 1
ATOM 917 O O . ILE A 1 111 ? 5.195 -0.945 8.837 1.00 73.56 111 ILE A O 1
ATOM 921 N N . PRO A 1 112 ? 3.060 -0.545 9.425 1.00 69.38 112 PRO A N 1
ATOM 922 C CA . PRO A 1 112 ? 3.068 0.829 8.951 1.00 69.38 112 PRO A CA 1
ATOM 923 C C . PRO A 1 112 ? 3.490 1.816 10.022 1.00 69.38 112 PRO A C 1
ATOM 925 O O . PRO A 1 112 ? 3.094 1.668 11.178 1.00 69.38 112 PRO A O 1
ATOM 928 N N . TYR A 1 113 ? 4.227 2.840 9.610 1.00 66.19 113 TYR A N 1
ATOM 929 C CA . TYR A 1 113 ? 4.601 3.924 10.505 1.00 66.19 113 TYR A CA 1
ATOM 930 C C . TYR A 1 113 ? 3.491 4.983 10.590 1.00 66.19 113 TYR A C 1
ATOM 932 O O . TYR A 1 113 ? 2.962 5.155 11.683 1.00 66.19 113 TYR A O 1
ATOM 940 N N . ASP A 1 114 ? 2.990 5.523 9.474 1.00 79.06 114 ASP A N 1
ATOM 941 C CA . ASP A 1 114 ? 2.054 6.655 9.572 1.00 79.06 114 ASP A CA 1
ATOM 942 C C . ASP A 1 114 ? 0.573 6.280 9.318 1.00 79.06 114 ASP A C 1
ATOM 944 O O . ASP A 1 114 ? -0.152 5.852 10.218 1.00 79.06 114 ASP A O 1
ATOM 948 N N . TYR A 1 115 ? 0.074 6.435 8.088 1.00 80.88 115 TYR A N 1
ATOM 949 C CA . TYR A 1 115 ? -1.361 6.408 7.787 1.00 80.88 115 TYR A CA 1
ATOM 950 C C . TYR A 1 115 ? -1.751 5.233 6.893 1.00 80.88 115 TYR A C 1
ATOM 952 O O . TYR A 1 115 ? -1.235 5.062 5.782 1.00 80.88 115 TYR A O 1
ATOM 960 N N . ILE A 1 116 ? -2.769 4.477 7.314 1.00 81.38 116 ILE A N 1
ATOM 961 C CA . ILE A 1 116 ? -3.447 3.524 6.432 1.00 81.38 116 ILE A CA 1
ATOM 962 C C . ILE A 1 116 ? -4.950 3.768 6.354 1.00 81.38 116 ILE A C 1
ATOM 964 O O . ILE A 1 116 ? -5.648 3.831 7.365 1.00 81.38 116 ILE A O 1
ATOM 968 N N . LEU A 1 117 ? -5.460 3.748 5.122 1.00 85.81 117 LEU A N 1
ATOM 969 C CA . LEU A 1 117 ? -6.879 3.626 4.823 1.00 85.81 117 LEU A CA 1
ATOM 970 C C . LEU A 1 117 ? -7.197 2.296 4.124 1.00 85.81 117 LEU A C 1
ATOM 972 O O . LEU A 1 117 ? -6.621 1.948 3.089 1.00 85.81 117 LEU A O 1
ATOM 976 N N . PHE A 1 118 ? -8.174 1.576 4.670 1.00 83.25 118 PHE A N 1
ATOM 977 C CA . PHE A 1 118 ? -8.746 0.370 4.083 1.00 83.25 118 PHE A CA 1
ATOM 978 C C . PHE A 1 118 ? -10.205 0.571 3.686 1.00 83.25 118 PHE A C 1
ATOM 980 O O . PHE A 1 118 ? -11.042 0.862 4.536 1.00 83.25 118 PHE A O 1
ATOM 987 N N . LEU A 1 119 ? -10.511 0.315 2.415 1.00 85.56 119 LEU A N 1
ATOM 988 C CA . LEU A 1 119 ? -11.857 0.297 1.843 1.00 85.56 119 LEU A CA 1
ATOM 989 C C . LEU A 1 119 ? -12.116 -1.069 1.195 1.00 85.56 119 LEU A C 1
ATOM 991 O O . LEU A 1 119 ? -11.704 -1.310 0.057 1.00 85.56 119 LEU A O 1
ATOM 995 N N . MET A 1 120 ? -12.736 -2.004 1.926 1.00 78.38 120 MET A N 1
ATOM 996 C CA . MET A 1 120 ? -12.771 -3.408 1.487 1.00 78.38 120 MET A CA 1
ATOM 997 C C . MET A 1 120 ? -14.015 -4.200 1.899 1.00 78.38 120 MET A C 1
ATOM 999 O O . MET A 1 120 ? -14.626 -3.958 2.936 1.00 78.38 120 MET A O 1
ATOM 1003 N N . SER A 1 121 ? -14.341 -5.258 1.146 1.00 75.00 121 SER A N 1
ATOM 1004 C CA . SER A 1 121 ? -15.454 -6.147 1.520 1.00 75.00 121 SER A CA 1
ATOM 1005 C C . SER A 1 121 ? -15.087 -7.199 2.574 1.00 75.00 121 SER A C 1
ATOM 1007 O O . SER A 1 121 ? -15.790 -7.308 3.579 1.00 75.00 121 SER A O 1
A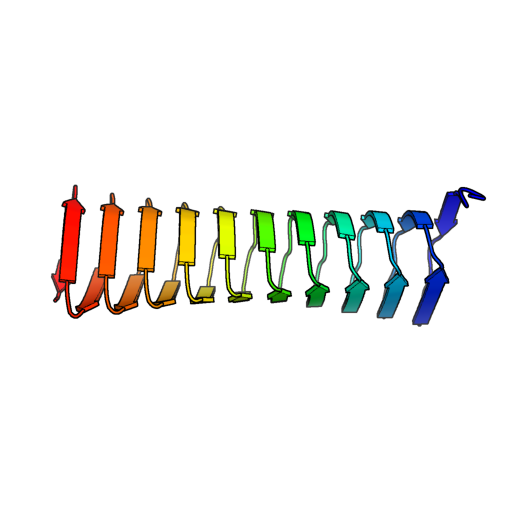TOM 1009 N N . SER A 1 122 ? -14.011 -7.976 2.381 1.00 71.50 122 SER A N 1
ATOM 1010 C CA . SER A 1 122 ? -13.686 -9.126 3.244 1.00 71.50 122 SER A CA 1
ATOM 1011 C C . SER A 1 122 ? -12.191 -9.263 3.505 1.00 71.50 122 SER A C 1
ATOM 1013 O O . SER A 1 122 ? -11.384 -9.309 2.573 1.00 71.50 122 SER A O 1
ATOM 1015 N N . VAL A 1 123 ? -11.789 -9.328 4.777 1.00 68.75 123 VAL A N 1
ATOM 1016 C CA . VAL A 1 123 ? -10.366 -9.191 5.107 1.00 68.75 123 VAL A CA 1
ATOM 1017 C C . VAL A 1 123 ? -9.913 -10.024 6.311 1.00 68.75 123 VAL A C 1
ATOM 1019 O O . VAL A 1 123 ? -10.631 -10.193 7.300 1.00 68.75 123 VAL A O 1
ATOM 1022 N N . ARG A 1 124 ? -8.669 -10.523 6.217 1.00 76.94 124 ARG A N 1
ATOM 1023 C CA . ARG A 1 124 ? -7.848 -10.974 7.350 1.00 76.94 124 ARG A CA 1
ATOM 1024 C C . ARG A 1 124 ? -6.567 -10.142 7.425 1.00 76.94 124 ARG A C 1
ATOM 1026 O O . ARG A 1 124 ? -5.789 -10.193 6.474 1.00 76.94 124 ARG A O 1
ATOM 1033 N N . LEU A 1 125 ? -6.316 -9.432 8.524 1.00 74.12 125 LEU A N 1
ATOM 1034 C CA . LEU A 1 125 ? -5.055 -8.691 8.704 1.00 74.12 125 LEU A CA 1
ATOM 1035 C C . LEU A 1 125 ? -4.379 -9.035 10.018 1.00 74.12 125 LEU A C 1
ATOM 1037 O O . LEU A 1 125 ? -5.043 -9.235 11.036 1.00 74.12 125 LEU A O 1
ATOM 1041 N N . SER A 1 126 ? -3.056 -8.990 9.966 1.00 79.81 126 SER A N 1
ATOM 1042 C CA . SER A 1 126 ? -2.185 -8.778 11.112 1.00 79.81 126 SER A CA 1
ATOM 1043 C C . SER A 1 126 ? -1.450 -7.452 10.923 1.00 79.81 126 SER A C 1
ATOM 1045 O O . SER A 1 126 ? -0.752 -7.305 9.916 1.00 79.81 126 SER A O 1
ATOM 1047 N N . LEU A 1 127 ? -1.610 -6.494 11.836 1.00 74.62 127 LEU A N 1
ATOM 1048 C CA . LEU A 1 127 ? -0.981 -5.174 11.712 1.00 74.62 127 LEU A CA 1
ATOM 1049 C C . LEU A 1 127 ? -0.323 -4.736 13.016 1.00 74.62 127 LEU A C 1
ATOM 1051 O O . LEU A 1 127 ? -0.859 -4.988 14.095 1.00 74.62 127 LEU A O 1
ATOM 1055 N N . ILE A 1 128 ? 0.787 -4.019 12.886 1.00 72.75 128 ILE A N 1
ATOM 1056 C CA . ILE A 1 128 ? 1.439 -3.295 13.981 1.00 72.75 128 ILE A CA 1
ATOM 1057 C C . ILE A 1 128 ? 1.606 -1.840 13.528 1.00 72.75 128 ILE A C 1
ATOM 1059 O O . ILE A 1 128 ? 2.660 -1.506 12.988 1.00 72.75 128 ILE A O 1
ATOM 1063 N N . PRO A 1 129 ? 0.545 -1.017 13.586 1.00 67.88 129 PRO A N 1
ATOM 1064 C CA . PRO A 1 129 ? 0.640 0.377 13.185 1.00 67.88 129 PRO A CA 1
ATOM 1065 C C . PRO A 1 129 ? 1.141 1.278 14.294 1.00 67.88 129 PRO A C 1
ATOM 1067 O O . PRO A 1 129 ? 0.723 1.126 15.442 1.00 67.88 129 PRO A O 1
ATOM 1070 N N . TYR A 1 130 ? 1.964 2.250 13.916 1.00 65.81 130 TYR A N 1
ATOM 1071 C CA . TYR A 1 130 ? 2.429 3.269 14.843 1.00 65.81 130 TYR A CA 1
ATOM 1072 C C . TYR A 1 130 ? 1.431 4.432 14.956 1.00 65.81 130 TYR A C 1
ATOM 1074 O O . TYR A 1 130 ? 1.003 4.702 16.074 1.00 65.81 130 TYR A O 1
ATOM 1082 N N . ASP A 1 131 ? 0.924 5.001 13.855 1.00 79.38 131 ASP A N 1
ATOM 1083 C CA . ASP A 1 131 ? 0.041 6.177 13.956 1.00 79.38 131 ASP A CA 1
ATOM 1084 C C . ASP A 1 131 ? -1.455 5.918 13.711 1.00 79.38 131 ASP A C 1
ATOM 1086 O O . ASP A 1 131 ? -2.195 5.594 14.640 1.00 79.38 131 ASP A O 1
ATOM 1090 N N . TYR A 1 132 ? -1.945 6.113 12.486 1.00 80.62 132 TYR A N 1
ATOM 1091 C CA . TYR A 1 132 ? -3.379 6.209 12.205 1.00 80.62 132 TYR A CA 1
ATOM 1092 C C . TYR A 1 132 ? -3.847 5.100 11.272 1.00 80.62 132 TYR A C 1
ATOM 1094 O O . TYR A 1 132 ? -3.349 4.939 10.153 1.00 80.62 132 TYR A O 1
ATOM 1102 N N . ILE A 1 133 ? -4.902 4.389 11.676 1.00 80.69 133 ILE A N 1
ATOM 1103 C CA . ILE A 1 133 ? -5.637 3.513 10.764 1.00 80.69 133 ILE A CA 1
ATOM 1104 C C . ILE A 1 133 ? -7.122 3.854 10.713 1.00 80.69 133 ILE A C 1
ATOM 1106 O O . ILE A 1 133 ? -7.802 3.924 11.735 1.00 80.69 133 ILE A O 1
ATOM 1110 N N . LEU A 1 134 ? -7.644 3.928 9.488 1.00 85.50 134 LEU A N 1
ATOM 1111 C CA . LEU A 1 134 ? -9.070 3.927 9.199 1.00 85.50 134 LEU A CA 1
ATOM 1112 C C . LEU A 1 134 ? -9.482 2.665 8.430 1.00 85.50 134 LEU A C 1
ATOM 1114 O O . LEU A 1 134 ? -8.927 2.333 7.378 1.00 85.50 134 LEU A O 1
ATOM 1118 N N . PHE A 1 135 ? -10.513 1.990 8.931 1.00 82.69 135 PHE A N 1
ATOM 1119 C CA . PHE A 1 135 ? -11.179 0.883 8.255 1.00 82.69 135 PHE A CA 1
ATOM 1120 C C . PHE A 1 135 ? -12.622 1.224 7.884 1.00 82.69 135 PHE A C 1
ATOM 1122 O O . PHE A 1 135 ? -13.420 1.572 8.750 1.00 82.69 135 PHE A O 1
ATOM 1129 N N . LEU A 1 136 ? -12.963 1.017 6.613 1.00 85.62 136 LEU A N 1
ATOM 1130 C CA . LEU A 1 136 ? -14.305 1.137 6.043 1.00 85.62 136 LEU A CA 1
ATOM 1131 C C . LEU A 1 136 ? -14.680 -0.174 5.334 1.00 85.62 136 LEU A C 1
ATOM 1133 O O . LEU A 1 136 ? -14.268 -0.411 4.195 1.00 85.62 136 LEU A O 1
ATOM 1137 N N . MET A 1 137 ? -15.390 -1.080 6.021 1.00 78.06 137 MET A N 1
ATOM 1138 C CA . MET A 1 137 ? -15.500 -2.480 5.565 1.00 78.06 137 MET A CA 1
ATOM 1139 C C . MET A 1 137 ? -16.802 -3.188 5.944 1.00 78.06 137 MET A C 1
ATOM 1141 O O . MET A 1 137 ? -17.483 -2.825 6.894 1.00 78.06 137 MET A O 1
ATOM 1145 N N . SER A 1 138 ? -17.114 -4.296 5.259 1.00 75.50 138 SER A N 1
ATOM 1146 C CA . SER A 1 138 ? -18.304 -5.105 5.588 1.00 75.50 138 SER A CA 1
ATOM 1147 C C . SER A 1 138 ? -18.039 -6.238 6.600 1.00 75.50 138 SER A C 1
ATOM 1149 O O . SER A 1 138 ? -18.785 -6.417 7.571 1.00 75.50 138 SER A O 1
ATOM 1151 N N . SER A 1 139 ? -16.966 -7.017 6.410 1.00 71.69 139 SER A N 1
ATOM 1152 C CA . SER A 1 139 ? -16.684 -8.204 7.227 1.00 71.69 139 SER A CA 1
ATOM 1153 C C . SER A 1 139 ? -15.193 -8.424 7.438 1.00 71.69 139 SER A C 1
ATOM 1155 O O . SER A 1 139 ? -14.404 -8.467 6.489 1.00 71.69 139 SER A O 1
ATOM 1157 N N . VAL A 1 140 ? -14.778 -8.568 8.697 1.00 68.62 140 VAL A N 1
ATOM 1158 C CA . VAL A 1 140 ? -13.350 -8.548 9.016 1.00 68.62 140 VAL A CA 1
ATOM 1159 C C . VAL A 1 140 ? -12.963 -9.484 10.166 1.00 68.62 140 VAL A C 1
ATOM 1161 O O . VAL A 1 140 ? -13.692 -9.647 11.147 1.00 68.62 140 VAL A O 1
ATOM 1164 N N . ARG A 1 141 ? -11.765 -10.080 10.048 1.00 77.06 141 ARG A N 1
ATOM 1165 C CA . ARG A 1 141 ? -10.994 -10.646 11.166 1.00 77.06 141 ARG A CA 1
ATOM 1166 C C . ARG A 1 141 ? -9.649 -9.927 11.281 1.00 77.06 141 ARG A C 1
ATOM 1168 O O . ARG A 1 141 ? -8.862 -10.026 10.340 1.00 77.06 141 ARG A O 1
ATOM 1175 N N . LEU A 1 142 ? -9.358 -9.264 12.400 1.00 74.12 142 LEU A N 1
ATOM 1176 C CA . LEU A 1 142 ? -8.049 -8.623 12.608 1.00 74.12 142 LEU A CA 1
ATOM 1177 C C . LEU A 1 142 ? -7.379 -9.081 13.889 1.00 74.12 142 LEU A C 1
ATOM 1179 O O . LEU A 1 142 ? -8.038 -9.285 14.908 1.00 74.12 142 LEU A O 1
ATOM 1183 N N . SER A 1 143 ? -6.055 -9.114 13.813 1.00 79.56 143 SER A N 1
ATOM 1184 C CA . SER A 1 143 ? -5.157 -8.996 14.952 1.00 79.56 143 SER A CA 1
ATOM 1185 C C . SER A 1 143 ? -4.350 -7.707 14.807 1.00 79.56 143 SER A C 1
ATOM 1187 O O . SER A 1 143 ? -3.584 -7.600 13.846 1.00 79.56 143 SER A O 1
ATOM 1189 N N . LEU A 1 144 ? -4.516 -6.736 15.707 1.00 73.88 144 LEU A N 1
ATOM 1190 C CA . LEU A 1 144 ? -3.761 -5.476 15.656 1.00 73.88 144 LEU A CA 1
ATOM 1191 C C . LEU A 1 144 ? -3.066 -5.186 16.986 1.00 73.88 144 LEU A C 1
ATOM 1193 O O . LEU A 1 144 ? -3.620 -5.460 18.050 1.00 73.88 144 LEU A O 1
ATOM 1197 N N . ILE A 1 145 ? -1.896 -4.565 16.894 1.00 72.44 145 ILE A N 1
ATOM 1198 C CA . ILE A 1 145 ? -1.190 -3.944 18.019 1.00 72.44 145 ILE A CA 1
ATOM 1199 C C . ILE A 1 145 ? -0.951 -2.478 17.639 1.00 72.44 145 ILE A C 1
ATOM 1201 O O . ILE A 1 145 ? 0.112 -2.170 17.100 1.00 72.44 145 ILE A O 1
ATOM 1205 N N . PRO A 1 146 ? -1.966 -1.603 17.751 1.00 68.06 146 PRO A N 1
ATOM 1206 C CA . PRO A 1 146 ? -1.800 -0.200 17.417 1.00 68.06 146 PRO A CA 1
ATOM 1207 C C . PRO A 1 146 ? -1.206 0.597 18.557 1.00 68.06 146 PRO A C 1
ATOM 1209 O O . PRO A 1 146 ? -1.618 0.421 19.703 1.00 68.06 146 PRO A O 1
ATOM 1212 N N . TYR A 1 147 ? -0.311 1.513 18.208 1.00 64.38 147 TYR A N 1
ATOM 1213 C CA . TYR A 1 147 ? 0.213 2.475 19.161 1.00 64.38 147 TYR A CA 1
ATOM 1214 C C . TYR A 1 147 ? -0.753 3.657 19.330 1.00 64.38 147 TYR A C 1
ATOM 1216 O O . TYR A 1 147 ? -1.280 3.805 20.425 1.00 64.38 147 TYR A O 1
ATOM 1224 N N . ASN A 1 148 ? -1.139 4.369 18.263 1.00 78.31 148 ASN A N 1
ATOM 1225 C CA . ASN A 1 148 ? -1.916 5.606 18.434 1.00 78.31 148 ASN A CA 1
ATOM 1226 C C . ASN A 1 148 ? -3.433 5.457 18.161 1.00 78.31 148 ASN A C 1
ATOM 1228 O O . ASN A 1 148 ? -4.205 5.082 19.043 1.00 78.31 148 ASN A O 1
ATOM 1232 N N . TYR A 1 149 ? -3.909 5.755 16.947 1.00 80.00 149 TYR A N 1
ATOM 1233 C CA . TYR A 1 149 ? -5.340 5.935 16.670 1.00 80.00 149 TYR A CA 1
ATOM 1234 C C . TYR A 1 149 ? -5.892 4.901 15.691 1.00 80.00 149 TYR A C 1
ATOM 1236 O O . TYR A 1 149 ? -5.394 4.734 14.572 1.00 80.00 149 TYR A O 1
ATOM 1244 N N . ILE A 1 150 ? -7.014 4.277 16.056 1.00 78.88 150 ILE A N 1
ATOM 1245 C CA . ILE A 1 150 ? -7.816 3.493 15.117 1.00 78.88 150 ILE A CA 1
ATOM 1246 C C . ILE A 1 150 ? -9.266 3.960 15.078 1.00 78.88 150 ILE A C 1
ATOM 1248 O O . ILE A 1 150 ? -9.954 4.008 16.095 1.00 78.88 150 ILE A O 1
ATOM 1252 N N . LEU A 1 151 ? -9.763 4.165 13.860 1.00 84.75 151 LEU A N 1
ATOM 1253 C CA . LEU A 1 151 ? -11.182 4.286 13.567 1.00 84.75 151 LEU A CA 1
ATOM 1254 C C . LEU A 1 151 ? -11.658 3.097 12.732 1.00 84.75 151 LEU A C 1
ATOM 1256 O O . LEU A 1 151 ? -11.107 2.773 11.677 1.00 84.75 151 LEU A O 1
ATOM 1260 N N . PHE A 1 152 ? -12.742 2.479 13.178 1.00 82.12 152 PHE A N 1
ATOM 1261 C CA . PHE A 1 152 ? -13.462 1.493 12.399 1.00 82.12 152 PHE A CA 1
ATOM 1262 C C . PHE A 1 152 ? -14.881 1.973 12.090 1.00 82.12 152 PHE A C 1
ATOM 1264 O O . PHE A 1 152 ? -15.622 2.341 12.998 1.00 82.12 152 PHE A O 1
ATOM 1271 N N . LEU A 1 153 ? -15.310 1.819 10.836 1.00 84.81 153 LEU A N 1
ATOM 1272 C CA . LEU A 1 153 ? -16.694 2.004 10.396 1.00 84.81 153 LEU A CA 1
ATOM 1273 C C . LEU A 1 153 ? -17.143 0.790 9.565 1.00 84.81 153 LEU A C 1
ATOM 1275 O O . LEU A 1 153 ? -16.720 0.614 8.419 1.00 84.81 153 LEU A O 1
ATOM 1279 N N . MET A 1 154 ? -17.913 -0.125 10.173 1.00 78.19 154 MET A N 1
ATOM 1280 C CA . MET A 1 154 ? -18.118 -1.474 9.612 1.00 78.19 154 MET A CA 1
ATOM 1281 C C . MET A 1 154 ? -19.461 -2.115 9.983 1.00 78.19 154 MET A C 1
ATOM 1283 O O . MET A 1 154 ? -20.093 -1.773 10.977 1.00 78.19 154 MET A O 1
ATOM 1287 N N . SER A 1 155 ? -19.879 -3.146 9.239 1.00 75.38 155 SER A N 1
ATOM 1288 C CA . SER A 1 155 ? -21.052 -3.945 9.634 1.00 75.38 155 SER A CA 1
ATOM 1289 C C . SER A 1 155 ? -20.727 -5.054 10.642 1.00 75.38 155 SER A C 1
ATOM 1291 O O . SER A 1 155 ? -21.412 -5.174 11.658 1.00 75.38 155 SER A O 1
ATOM 1293 N N . SER A 1 156 ? -19.701 -5.880 10.399 1.00 72.00 156 SER A N 1
ATOM 1294 C CA . SER A 1 156 ? -19.424 -7.057 11.239 1.00 72.00 156 SER A CA 1
ATOM 1295 C C . SER A 1 156 ? -17.937 -7.334 11.414 1.00 72.00 156 SER A C 1
ATOM 1297 O O . SER A 1 156 ? -17.167 -7.359 10.449 1.00 72.00 156 SER A O 1
ATOM 1299 N N . VAL A 1 157 ? -17.515 -7.571 12.656 1.00 70.50 157 VAL A N 1
ATOM 1300 C CA . VAL A 1 157 ? -16.089 -7.676 12.963 1.00 70.50 157 VAL A CA 1
ATOM 1301 C C . VAL A 1 157 ? -15.788 -8.714 14.053 1.00 70.50 157 VAL A C 1
ATOM 1303 O O . VAL A 1 157 ? -16.504 -8.834 15.047 1.00 70.50 157 VAL A O 1
ATOM 1306 N N . ARG A 1 158 ? -14.682 -9.455 13.875 1.00 76.69 158 ARG A N 1
ATOM 1307 C CA . ARG A 1 158 ? -13.976 -10.178 14.946 1.00 76.69 158 ARG A CA 1
ATOM 1308 C C . ARG A 1 158 ? -12.580 -9.591 15.131 1.00 76.69 158 ARG A C 1
ATOM 1310 O O . ARG A 1 158 ? -11.805 -9.562 14.174 1.00 76.69 158 ARG A O 1
ATOM 1317 N N . LEU A 1 159 ? -12.254 -9.173 16.345 1.00 72.62 159 LEU A N 1
ATOM 1318 C CA . LEU A 1 159 ? -11.004 -8.479 16.652 1.00 72.62 159 LEU A CA 1
ATOM 1319 C C . LEU A 1 159 ? -10.284 -9.102 17.831 1.00 72.62 159 LEU A C 1
ATOM 1321 O O . LEU A 1 159 ? -10.899 -9.358 18.864 1.00 72.62 159 LEU A O 1
ATOM 1325 N N . SER A 1 160 ? -8.970 -9.218 17.684 1.00 78.44 160 SER A N 1
ATOM 1326 C CA . SER A 1 160 ? -8.028 -9.246 18.795 1.00 78.44 160 SER A CA 1
ATOM 1327 C C . SER A 1 160 ? -7.165 -7.986 18.738 1.00 78.44 160 SER A C 1
ATOM 1329 O O . SER A 1 160 ? -6.426 -7.818 17.764 1.00 78.44 160 SER A O 1
ATOM 1331 N N . LEU A 1 161 ? -7.273 -7.100 19.730 1.00 72.12 161 LEU A N 1
ATOM 1332 C CA . LEU A 1 161 ? -6.510 -5.846 19.770 1.00 72.12 161 LEU A CA 1
ATOM 1333 C C . LEU A 1 161 ? -5.742 -5.704 21.078 1.00 72.12 161 LEU A C 1
ATOM 1335 O O . LEU A 1 161 ? -6.261 -6.033 22.146 1.00 72.12 161 LEU A O 1
ATOM 1339 N N . ILE A 1 162 ? -4.545 -5.139 20.965 1.00 70.56 162 ILE A N 1
ATOM 1340 C CA . ILE A 1 162 ? -3.750 -4.632 22.084 1.00 70.56 162 ILE A CA 1
ATOM 1341 C C . ILE A 1 162 ? -3.451 -3.157 21.783 1.00 70.56 162 ILE A C 1
ATOM 1343 O O . ILE A 1 162 ? -2.400 -2.869 21.213 1.00 70.56 162 ILE A O 1
ATOM 1347 N N . PRO A 1 163 ? -4.415 -2.247 22.001 1.00 66.38 163 PRO A N 1
ATOM 1348 C CA . PRO A 1 163 ? -4.220 -0.833 21.723 1.00 66.38 163 PRO A CA 1
ATOM 1349 C C . PRO A 1 163 ? -3.497 -0.125 22.855 1.00 66.38 163 PRO A C 1
ATOM 1351 O O . PRO A 1 163 ? -3.814 -0.365 24.023 1.00 66.38 163 PRO A O 1
ATOM 1354 N N . TYR A 1 164 ? -2.588 0.771 22.485 1.00 61.31 164 TYR A N 1
ATOM 1355 C CA . TYR A 1 164 ? -1.951 1.657 23.443 1.00 61.31 164 TYR A CA 1
ATOM 1356 C C . TYR A 1 164 ? -2.801 2.910 23.697 1.00 61.31 164 TYR A C 1
ATOM 1358 O O . TYR A 1 164 ? -3.157 3.074 24.854 1.00 61.31 164 TYR A O 1
ATOM 1366 N N . ASP A 1 165 ? -3.296 3.632 22.675 1.00 75.50 165 ASP A N 1
ATOM 1367 C CA . ASP A 1 165 ? -4.006 4.910 22.919 1.00 75.50 165 ASP A CA 1
ATOM 1368 C C . ASP A 1 165 ? -5.536 4.907 22.633 1.00 75.50 165 ASP A C 1
ATOM 1370 O O . ASP A 1 165 ? -6.354 4.702 23.532 1.00 75.50 165 ASP A O 1
ATOM 1374 N N . TYR A 1 166 ? -5.980 5.172 21.393 1.00 78.50 166 TYR A N 1
ATOM 1375 C CA . TYR A 1 166 ? -7.388 5.490 21.088 1.00 78.50 166 TYR A CA 1
ATOM 1376 C C . TYR A 1 166 ? -8.013 4.560 20.048 1.00 78.50 166 TYR A C 1
ATOM 1378 O O . TYR A 1 166 ? -7.532 4.436 18.917 1.00 78.50 166 TYR A O 1
ATOM 1386 N N . ILE A 1 167 ? -9.177 3.990 20.381 1.00 77.62 167 ILE A N 1
ATOM 1387 C CA . ILE A 1 167 ? -10.032 3.302 19.407 1.00 77.62 167 ILE A CA 1
ATOM 1388 C C . ILE A 1 167 ? -11.449 3.871 19.395 1.00 77.62 167 ILE A C 1
ATOM 1390 O O . ILE A 1 167 ? -12.099 3.970 20.435 1.00 77.62 167 ILE A O 1
ATOM 1394 N N . LEU A 1 168 ? -11.963 4.122 18.189 1.00 83.94 168 LEU A N 1
ATOM 1395 C CA . LEU A 1 168 ? -13.371 4.397 17.922 1.00 83.94 168 LEU A CA 1
ATOM 1396 C C . LEU A 1 168 ? -13.980 3.325 17.007 1.00 83.94 168 LEU A C 1
ATOM 1398 O O . LEU A 1 168 ? -13.457 3.016 15.931 1.00 83.94 168 LEU A O 1
ATOM 1402 N N . PHE A 1 169 ? -15.123 2.787 17.422 1.00 81.94 169 PHE A N 1
ATOM 1403 C CA . PHE A 1 169 ? -15.968 1.900 16.636 1.00 81.94 169 PHE A CA 1
ATOM 1404 C C . PHE A 1 169 ? -17.251 2.612 16.205 1.00 81.94 169 PHE A C 1
ATOM 1406 O O . PHE A 1 169 ? -17.861 3.320 16.984 1.00 81.94 169 PHE A O 1
ATOM 1413 N N . LEU A 1 170 ? -17.680 2.381 14.967 1.00 84.00 170 LEU A N 1
ATOM 1414 C CA . LEU A 1 170 ? -18.992 2.755 14.441 1.00 84.00 170 LEU A CA 1
ATOM 1415 C C . LEU A 1 170 ? -19.566 1.524 13.724 1.00 84.00 170 LEU A C 1
ATOM 1417 O O . LEU A 1 170 ? -19.234 1.260 12.564 1.00 84.00 170 LEU A O 1
ATOM 1421 N N . MET A 1 171 ? -20.331 0.701 14.458 1.00 77.38 171 MET A N 1
ATOM 1422 C CA . MET A 1 171 ? -20.626 -0.692 14.074 1.00 77.38 171 MET A CA 1
ATOM 1423 C C . MET A 1 171 ? -22.071 -1.130 14.235 1.00 77.38 171 MET A C 1
ATOM 1425 O O . MET A 1 171 ? -22.753 -0.708 15.159 1.00 77.38 171 MET A O 1
ATOM 1429 N N . SER A 1 172 ? -22.474 -2.120 13.426 1.00 75.81 172 SER A N 1
ATOM 1430 C CA . SER A 1 172 ? -23.703 -2.888 13.689 1.00 75.81 172 SER A CA 1
ATOM 1431 C C . SER A 1 172 ? -23.488 -4.125 14.574 1.00 75.81 172 SER A C 1
ATOM 1433 O O . SER A 1 172 ? -24.372 -4.496 15.339 1.00 75.81 172 SER A O 1
ATOM 1435 N N . SER A 1 173 ? -22.323 -4.786 14.497 1.00 73.62 173 SER A N 1
ATOM 1436 C CA . SER A 1 173 ? -22.022 -5.974 15.310 1.00 73.62 173 SER A CA 1
ATOM 1437 C C . SER A 1 173 ? -20.521 -6.191 15.512 1.00 73.62 173 SER A C 1
ATOM 1439 O O . SER A 1 173 ? -19.724 -6.080 14.575 1.00 73.62 173 SER A O 1
ATOM 1441 N N . VAL A 1 174 ? -20.122 -6.561 16.733 1.00 71.25 174 VAL A N 1
ATOM 1442 C CA . VAL A 1 174 ? -18.711 -6.760 17.080 1.00 71.25 174 VAL A CA 1
ATOM 1443 C C . VAL A 1 174 ? -18.512 -7.954 18.014 1.00 71.25 174 VAL A C 1
ATOM 1445 O O . VAL A 1 174 ? -19.306 -8.208 18.917 1.00 71.25 174 VAL A O 1
ATOM 1448 N N . ARG A 1 175 ? -17.431 -8.708 17.794 1.00 77.25 175 ARG A N 1
ATOM 1449 C CA . ARG A 1 175 ? -16.854 -9.629 18.782 1.00 77.25 175 ARG A CA 1
ATOM 1450 C C . ARG A 1 175 ? -15.420 -9.209 19.060 1.00 77.25 175 ARG A C 1
ATOM 1452 O O . ARG A 1 175 ? -14.600 -9.186 18.141 1.00 77.25 175 ARG A O 1
ATOM 1459 N N . LEU A 1 176 ? -15.141 -8.902 20.318 1.00 71.25 176 LEU A N 1
ATOM 1460 C CA . LEU A 1 176 ? -13.898 -8.290 20.758 1.00 71.25 176 LEU A CA 1
ATOM 1461 C C . LEU A 1 176 ? -13.178 -9.183 21.769 1.00 71.25 176 LEU A C 1
ATOM 1463 O O . LEU A 1 176 ? -13.793 -9.684 22.707 1.00 71.25 176 LEU A O 1
ATOM 1467 N N . SER A 1 177 ? -11.869 -9.326 21.599 1.00 78.50 177 SER A N 1
ATOM 1468 C CA . SER A 1 177 ? -10.933 -9.674 22.667 1.00 78.50 177 SER A CA 1
ATOM 1469 C C . SER A 1 177 ? -9.911 -8.540 22.762 1.00 78.50 177 SER A C 1
ATOM 1471 O O . SER A 1 177 ? -9.113 -8.365 21.838 1.00 78.50 177 SER A O 1
ATOM 1473 N N . LEU A 1 178 ? -9.984 -7.739 23.825 1.00 70.62 178 LEU A N 1
ATOM 1474 C CA . LEU A 1 178 ? -9.201 -6.512 23.989 1.00 70.62 178 LEU A CA 1
ATOM 1475 C C . LEU A 1 178 ? -8.325 -6.605 25.231 1.00 70.62 178 LEU A C 1
ATOM 1477 O O . LEU A 1 178 ? -8.778 -7.090 26.266 1.00 70.62 178 LEU A O 1
ATOM 1481 N N . ILE A 1 179 ? -7.112 -6.077 25.123 1.00 69.38 179 ILE A N 1
ATOM 1482 C CA . ILE A 1 179 ? -6.265 -5.724 26.264 1.00 69.38 179 ILE A CA 1
ATOM 1483 C C . ILE A 1 179 ? -5.968 -4.228 26.115 1.00 69.38 179 ILE A C 1
ATOM 1485 O O . ILE A 1 179 ? -4.960 -3.886 25.501 1.00 69.38 179 ILE A O 1
ATOM 1489 N N . PRO A 1 180 ? -6.892 -3.340 26.524 1.00 61.91 180 PRO A N 1
ATOM 1490 C CA . PRO A 1 180 ? -6.697 -1.909 26.355 1.00 61.91 180 PRO A CA 1
ATOM 1491 C C . PRO A 1 180 ? -5.728 -1.358 27.392 1.00 61.91 180 PRO A C 1
ATOM 1493 O O . PRO A 1 180 ? -5.783 -1.762 28.555 1.00 61.91 180 PRO A O 1
ATOM 1496 N N . TYR A 1 181 ? -4.890 -0.416 26.967 1.00 58.78 181 TYR A N 1
ATOM 1497 C CA . TYR A 1 181 ? -4.098 0.399 27.880 1.00 58.78 181 TYR A CA 1
ATOM 1498 C C . TYR A 1 181 ? -4.738 1.772 28.152 1.00 58.78 181 TYR A C 1
ATOM 1500 O O . TYR A 1 181 ? -4.587 2.235 29.275 1.00 58.78 181 TYR A O 1
ATOM 1508 N N . ASP A 1 182 ? -5.563 2.309 27.234 1.00 69.00 182 ASP A N 1
ATOM 1509 C CA . ASP A 1 182 ? -6.226 3.620 27.385 1.00 69.00 182 ASP A CA 1
ATOM 1510 C C . ASP A 1 182 ? -7.731 3.638 26.971 1.00 69.00 182 ASP A C 1
ATOM 1512 O O . ASP A 1 182 ? -8.571 3.042 27.655 1.00 69.00 182 ASP A O 1
ATOM 1516 N N . TYR A 1 183 ? -8.122 4.339 25.888 1.00 73.31 183 TYR A N 1
ATOM 1517 C CA . TYR A 1 183 ? -9.512 4.749 25.603 1.00 73.31 183 TYR A CA 1
ATOM 1518 C C . TYR A 1 183 ? -10.196 3.949 24.482 1.00 73.31 183 TYR A C 1
ATOM 1520 O O . TYR A 1 183 ? -9.680 3.799 23.372 1.00 73.31 183 TYR A O 1
ATOM 1528 N N . ILE A 1 184 ? -11.438 3.515 24.737 1.00 76.38 184 ILE A N 1
ATOM 1529 C CA . ILE A 1 184 ? -12.307 2.862 23.746 1.00 76.38 184 ILE A CA 1
ATOM 1530 C C . ILE A 1 184 ? -13.673 3.550 23.705 1.00 76.38 184 ILE A C 1
ATOM 1532 O O . ILE A 1 184 ? -14.337 3.680 24.734 1.00 76.38 184 ILE A O 1
ATOM 1536 N N . LEU A 1 185 ? -14.114 3.913 22.500 1.00 80.00 185 LEU A N 1
ATOM 1537 C CA . LEU A 1 185 ? -15.441 4.455 22.211 1.00 80.00 185 LEU A CA 1
ATOM 1538 C C . LEU A 1 185 ? -16.166 3.586 21.164 1.00 80.00 185 LEU A C 1
ATOM 1540 O O . LEU A 1 185 ? -15.533 3.051 20.249 1.00 80.00 185 LEU A O 1
ATOM 1544 N N . PHE A 1 186 ? -17.484 3.444 21.311 1.00 79.56 186 PHE A N 1
ATOM 1545 C CA . PHE A 1 186 ? -18.375 2.658 20.446 1.00 79.56 186 PHE A CA 1
ATOM 1546 C C . PHE A 1 186 ? -19.504 3.501 19.864 1.00 79.56 186 PHE A C 1
ATOM 1548 O O . PHE A 1 186 ? -19.860 4.510 20.513 1.00 79.56 186 PHE A O 1
#

Secondary structure (DSSP, 8-state):
---EEEEE--SSEEEEEEEEEEEEE--SSEEEEEEEEEEEEE--SSEEEEEEEEEEEEE--SSEEEEEEEEEEEEE--SSEEEEEEEEEEEEE--SSEEEEEEEEEEEEE--SSEEEEEEEEEEEEE--SSEEEEEEEEEEEEE--SSEEEEEEEEEEEEE--SSEEEEEEEEEEEEE--SSEEE-

Radius of gyration: 17.92 Å; chains: 1; bounding box: 43×28×52 Å